Protein AF-A0A5C8T0F4-F1 (afdb_monomer_lite)

Structure (mmCIF, N/CA/C/O backbone):
data_AF-A0A5C8T0F4-F1
#
_entry.id   AF-A0A5C8T0F4-F1
#
loop_
_atom_site.group_PDB
_atom_site.id
_atom_site.type_symbol
_atom_site.label_atom_id
_atom_site.label_alt_id
_atom_site.label_comp_id
_atom_site.label_asym_id
_atom_site.label_entity_id
_atom_site.label_seq_id
_atom_site.pdbx_PDB_ins_code
_atom_site.Cartn_x
_atom_site.Cartn_y
_atom_site.Cartn_z
_atom_site.occupancy
_atom_site.B_iso_or_equiv
_atom_site.auth_seq_id
_atom_site.auth_comp_id
_atom_site.auth_asym_id
_atom_site.auth_atom_id
_atom_site.pdbx_PDB_model_num
ATOM 1 N N . ALA A 1 1 ? -9.938 -2.485 45.964 1.00 42.16 1 ALA A N 1
ATOM 2 C CA . ALA A 1 1 ? -9.226 -2.422 44.674 1.00 42.16 1 ALA A CA 1
ATOM 3 C C . ALA A 1 1 ? -10.190 -1.848 43.649 1.00 42.16 1 ALA A C 1
ATOM 5 O O . ALA A 1 1 ? -11.289 -2.376 43.530 1.00 42.16 1 ALA A O 1
ATOM 6 N N . VAL A 1 2 ? -9.852 -0.734 42.998 1.00 46.31 2 VAL A N 1
ATOM 7 C CA . VAL A 1 2 ? -10.684 -0.181 41.920 1.00 46.31 2 VAL A CA 1
ATOM 8 C C . VAL A 1 2 ? -10.527 -1.121 40.727 1.00 46.31 2 VAL A C 1
ATOM 10 O O . VAL A 1 2 ? -9.419 -1.276 40.220 1.00 46.31 2 VAL A O 1
ATOM 13 N N . SER A 1 3 ? -11.599 -1.815 40.347 1.00 54.94 3 SER A N 1
ATOM 14 C CA . SER A 1 3 ? -11.609 -2.660 39.153 1.00 54.94 3 SER A CA 1
ATOM 15 C C . SER A 1 3 ? -11.408 -1.759 37.941 1.00 54.94 3 SER A C 1
ATOM 17 O O . SER A 1 3 ? -12.296 -0.977 37.607 1.00 54.94 3 SER A O 1
ATOM 19 N N . LEU A 1 4 ? -10.237 -1.832 37.307 1.00 59.19 4 LEU A N 1
ATOM 20 C CA . LEU A 1 4 ? -10.037 -1.202 36.007 1.00 59.19 4 LEU A CA 1
ATOM 21 C C . LEU A 1 4 ? -11.053 -1.814 35.029 1.00 59.19 4 LEU A C 1
ATOM 23 O O . LEU A 1 4 ? -11.267 -3.031 35.072 1.00 59.19 4 LEU A O 1
ATOM 27 N N . PRO A 1 5 ? -11.718 -1.004 34.190 1.00 64.75 5 PRO A N 1
ATOM 28 C CA . PRO A 1 5 ? -12.588 -1.543 33.158 1.00 64.75 5 PRO A CA 1
ATOM 29 C C . PRO A 1 5 ? -11.777 -2.480 32.245 1.00 64.75 5 PRO A C 1
ATOM 31 O O . PRO A 1 5 ? -10.586 -2.238 32.028 1.00 64.75 5 PRO A O 1
ATOM 34 N N . PRO A 1 6 ? -12.383 -3.567 31.737 1.00 70.38 6 PRO A N 1
ATOM 35 C CA . PRO A 1 6 ? -11.690 -4.497 30.856 1.00 70.38 6 PRO A CA 1
ATOM 36 C C . PRO A 1 6 ? -11.186 -3.756 29.615 1.00 70.38 6 PRO A C 1
ATOM 38 O O . PRO A 1 6 ? -11.957 -3.061 28.952 1.00 70.38 6 PRO A O 1
ATOM 41 N N . ALA A 1 7 ? -9.891 -3.902 29.330 1.00 81.06 7 ALA A N 1
ATOM 42 C CA . ALA A 1 7 ? -9.239 -3.223 28.219 1.00 81.06 7 ALA A CA 1
ATOM 43 C C . ALA A 1 7 ? -9.879 -3.621 26.883 1.00 81.06 7 ALA A C 1
ATOM 45 O O . ALA A 1 7 ? -10.178 -4.797 26.644 1.00 81.06 7 ALA A O 1
ATOM 46 N N . LEU A 1 8 ? -10.059 -2.630 26.014 1.00 90.31 8 LEU A N 1
ATOM 47 C CA . LEU A 1 8 ? -10.475 -2.853 24.636 1.00 90.31 8 LEU A CA 1
ATOM 48 C C . LEU A 1 8 ? -9.251 -3.060 23.744 1.00 90.31 8 LEU A C 1
ATOM 50 O O . LEU A 1 8 ? -8.179 -2.497 23.984 1.00 90.31 8 LEU A O 1
ATOM 54 N N . ALA A 1 9 ? -9.433 -3.857 22.698 1.00 92.69 9 ALA A N 1
ATOM 55 C CA . ALA A 1 9 ? -8.470 -3.990 21.619 1.00 92.69 9 ALA A CA 1
ATOM 56 C C . ALA A 1 9 ? -9.071 -3.503 20.299 1.00 92.69 9 ALA A C 1
ATOM 58 O O . ALA A 1 9 ? -10.287 -3.469 20.123 1.00 92.69 9 ALA A O 1
ATOM 59 N N . LEU A 1 10 ? -8.205 -3.110 19.378 1.00 93.94 10 LEU A N 1
ATOM 60 C CA . LEU A 1 10 ? -8.546 -2.582 18.074 1.00 93.94 10 LEU A CA 1
ATOM 61 C C . LEU A 1 10 ? -7.731 -3.329 17.024 1.00 93.94 10 LEU A C 1
ATOM 63 O O . LEU A 1 10 ? -6.528 -3.533 17.181 1.00 93.94 10 LEU A O 1
ATOM 67 N N . THR A 1 11 ? -8.395 -3.712 15.945 1.00 93.44 11 THR A N 1
ATOM 68 C CA . THR A 1 11 ? -7.743 -4.139 14.707 1.00 93.44 11 THR A CA 1
ATOM 69 C C . THR A 1 11 ? -8.303 -3.318 13.557 1.00 93.44 11 THR A C 1
ATOM 71 O O . THR A 1 11 ? -9.435 -2.841 13.629 1.00 93.44 11 THR A O 1
ATOM 74 N N . ALA A 1 12 ? -7.525 -3.135 12.496 1.00 91.38 12 ALA A N 1
ATOM 75 C CA . ALA A 1 12 ? -7.980 -2.457 11.295 1.00 91.38 12 ALA A CA 1
ATOM 76 C C . ALA A 1 12 ? -7.455 -3.158 10.046 1.00 91.38 12 ALA A C 1
ATOM 78 O O . ALA A 1 12 ? -6.368 -3.736 10.052 1.00 91.38 12 ALA A O 1
ATOM 79 N N . SER A 1 13 ? -8.234 -3.090 8.976 1.00 87.19 13 SER A N 1
ATOM 80 C CA . SER A 1 13 ? -7.892 -3.641 7.671 1.00 87.19 13 SER A CA 1
ATOM 81 C C . SER A 1 13 ? -8.395 -2.731 6.562 1.00 87.19 13 SER A C 1
ATOM 83 O O . SER A 1 13 ? -9.441 -2.095 6.695 1.00 87.19 13 SER A O 1
ATOM 85 N N . GLU A 1 14 ? -7.678 -2.722 5.443 1.00 81.88 14 GLU A N 1
ATOM 86 C CA . GLU A 1 14 ? -8.125 -2.080 4.213 1.00 81.88 14 GLU A CA 1
ATOM 87 C C . GLU A 1 14 ? -8.306 -3.136 3.121 1.00 81.88 14 GLU A C 1
ATOM 89 O O . GLU A 1 14 ? -7.380 -3.881 2.799 1.00 81.88 14 GLU A O 1
ATOM 94 N N . ALA A 1 15 ? -9.506 -3.209 2.547 1.00 76.06 15 ALA A N 1
ATOM 95 C CA . ALA A 1 15 ? -9.810 -4.115 1.445 1.00 76.06 15 ALA A CA 1
ATOM 96 C C . ALA A 1 15 ? -10.792 -3.464 0.470 1.00 76.06 15 ALA A C 1
ATOM 98 O O . ALA A 1 15 ? -11.766 -2.837 0.881 1.00 76.06 15 ALA A O 1
ATOM 99 N N . GLY A 1 16 ? -10.541 -3.605 -0.837 1.00 69.94 16 GLY A N 1
ATOM 100 C CA . GLY A 1 16 ? -11.452 -3.114 -1.880 1.00 69.94 16 GLY A CA 1
ATOM 101 C C . GLY A 1 16 ? -11.750 -1.613 -1.796 1.00 69.94 16 GLY A C 1
ATOM 102 O O . GLY A 1 16 ? -12.852 -1.191 -2.135 1.00 69.94 16 GLY A O 1
ATOM 103 N N . GLY A 1 17 ? -10.802 -0.815 -1.292 1.00 73.12 17 GLY A N 1
ATOM 104 C CA . GLY A 1 17 ? -11.018 0.609 -1.061 1.00 73.12 17 GLY A CA 1
ATOM 105 C C . GLY A 1 17 ? -12.031 0.895 0.052 1.00 73.12 17 GLY A C 1
ATOM 106 O O . GLY A 1 17 ? -12.764 1.878 -0.035 1.00 73.12 17 GLY A O 1
ATOM 107 N N . LYS A 1 18 ? -12.092 0.057 1.085 1.00 82.75 18 LYS A N 1
ATOM 108 C CA . LYS A 1 18 ? -12.817 0.334 2.326 1.00 82.75 18 LYS A CA 1
ATOM 109 C C . LYS A 1 18 ? -11.888 0.112 3.505 1.00 82.75 18 LYS A C 1
ATOM 111 O O . LYS A 1 18 ? -11.231 -0.924 3.586 1.00 82.75 18 LYS A O 1
ATOM 116 N N . LEU A 1 19 ? -11.850 1.094 4.397 1.00 89.50 19 LEU A N 1
ATOM 117 C CA . LEU A 1 19 ? -11.132 1.017 5.659 1.00 89.50 19 LEU A CA 1
ATOM 118 C C . LEU A 1 19 ? -12.119 0.569 6.739 1.00 89.50 19 LEU A C 1
ATOM 120 O O . LEU A 1 19 ? -13.146 1.214 6.950 1.00 89.50 19 LEU A O 1
ATOM 124 N N . THR A 1 20 ? -11.823 -0.545 7.397 1.00 93.94 20 THR A N 1
ATOM 125 C CA . THR A 1 20 ? -12.670 -1.126 8.444 1.00 93.94 20 THR A CA 1
ATOM 126 C C . THR A 1 20 ? -11.862 -1.313 9.716 1.00 93.94 20 THR A C 1
ATOM 128 O O . THR A 1 20 ? -10.755 -1.850 9.668 1.00 93.94 20 THR A O 1
ATOM 131 N N . ALA A 1 21 ? -12.423 -0.919 10.853 1.00 95.12 21 ALA A N 1
ATOM 132 C CA . ALA A 1 21 ? -11.888 -1.223 12.170 1.00 95.12 21 ALA A CA 1
ATOM 133 C C . ALA A 1 21 ? -12.799 -2.202 12.909 1.00 95.12 21 ALA A C 1
ATOM 135 O O . ALA A 1 21 ? -14.017 -2.175 12.751 1.00 95.12 21 ALA A O 1
ATOM 136 N N . ARG A 1 22 ? -12.208 -3.050 13.748 1.00 96.06 22 ARG A N 1
ATOM 137 C CA . ARG A 1 22 ? -12.925 -3.920 14.678 1.00 96.06 22 ARG A CA 1
ATOM 138 C C . ARG A 1 22 ? -12.456 -3.646 16.089 1.00 96.06 22 ARG A C 1
ATOM 140 O O . ARG A 1 22 ? -11.270 -3.794 16.389 1.00 96.06 22 ARG A O 1
ATOM 147 N N . VAL A 1 23 ? -13.398 -3.266 16.940 1.00 95.19 23 VAL A N 1
ATOM 148 C CA . VAL A 1 23 ? -13.191 -3.144 18.381 1.00 95.19 23 VAL A CA 1
ATOM 149 C C . VAL A 1 23 ? -13.506 -4.483 19.025 1.00 95.19 23 VAL A C 1
ATOM 151 O O 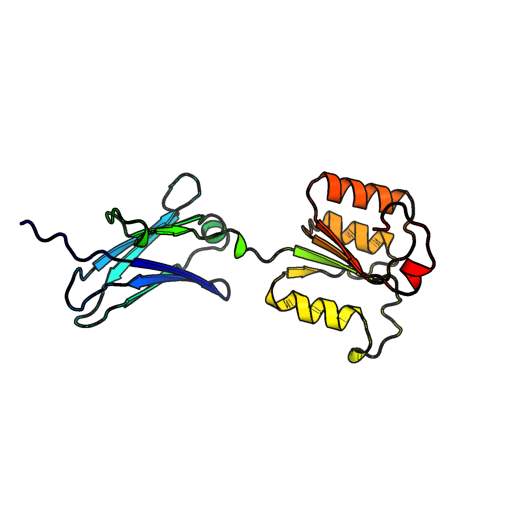. VAL A 1 23 ? -14.524 -5.091 18.711 1.00 95.19 23 VAL A O 1
ATOM 154 N N . LEU A 1 24 ? -12.644 -4.927 19.931 1.00 93.56 24 LEU A N 1
ATOM 155 C CA . LEU A 1 24 ? -12.718 -6.208 20.619 1.00 93.56 24 LEU A CA 1
ATOM 156 C C . LEU A 1 24 ? -12.748 -5.987 22.133 1.00 93.56 24 LEU A C 1
ATOM 158 O O . LEU A 1 24 ? -12.034 -5.128 22.656 1.00 93.56 24 LEU A O 1
ATOM 162 N N . ARG A 1 25 ? -13.516 -6.810 22.851 1.00 90.25 25 ARG A N 1
ATOM 163 C CA . ARG A 1 25 ? -13.482 -6.903 24.319 1.00 90.25 25 ARG A CA 1
ATOM 164 C C . ARG A 1 25 ? -13.212 -8.333 24.778 1.00 90.25 25 ARG A C 1
ATOM 166 O O . ARG A 1 25 ? -13.718 -9.285 24.193 1.00 90.25 25 ARG A O 1
ATOM 173 N N . ALA A 1 26 ? -12.439 -8.477 25.855 1.00 85.88 26 ALA A N 1
ATOM 174 C CA . ALA A 1 26 ? -11.996 -9.780 26.361 1.00 85.88 26 ALA A CA 1
ATOM 175 C C . ALA A 1 26 ? -13.115 -10.625 27.002 1.00 85.88 26 ALA A C 1
ATOM 177 O O . ALA A 1 26 ? -13.049 -11.851 26.988 1.00 85.88 26 ALA A O 1
ATOM 178 N N . ALA A 1 27 ? -14.134 -9.980 27.573 1.00 83.12 27 ALA A N 1
ATOM 179 C CA . ALA A 1 27 ? -15.266 -10.642 28.209 1.00 83.12 27 ALA A CA 1
ATOM 180 C C . ALA A 1 27 ? -16.577 -9.963 27.809 1.00 83.12 27 ALA A C 1
ATOM 182 O O . ALA A 1 27 ? -16.603 -8.774 27.482 1.00 83.12 27 ALA A O 1
ATOM 183 N N . ARG A 1 28 ? -17.668 -10.731 27.851 1.00 80.31 28 ARG A N 1
ATOM 184 C CA . ARG A 1 28 ? -19.026 -10.219 27.641 1.00 80.31 28 ARG A CA 1
ATOM 185 C C . ARG A 1 28 ? -19.383 -9.201 28.724 1.00 80.31 28 ARG A C 1
ATOM 187 O O . ARG A 1 28 ? -18.938 -9.338 29.860 1.00 80.31 28 ARG A O 1
ATOM 194 N N . ASN A 1 29 ? -20.217 -8.227 28.363 1.00 71.75 29 ASN A N 1
ATOM 195 C CA . ASN A 1 29 ? -20.817 -7.260 29.292 1.00 71.75 29 ASN A CA 1
ATOM 196 C C . ASN A 1 29 ? -19.770 -6.408 30.048 1.00 71.75 29 ASN A C 1
ATOM 198 O O . ASN A 1 29 ? -19.863 -6.187 31.253 1.00 71.75 29 ASN A O 1
ATOM 202 N N . GLY A 1 30 ? -18.740 -5.975 29.307 1.00 78.12 30 GLY A N 1
ATOM 203 C CA . GLY A 1 30 ? -17.746 -4.982 29.728 1.00 78.12 30 GLY A CA 1
ATOM 204 C C . GLY A 1 30 ? -18.152 -3.562 29.320 1.00 78.12 30 GLY A C 1
ATOM 205 O O . GLY A 1 30 ? -19.301 -3.170 29.459 1.00 78.12 30 GLY A O 1
ATOM 206 N N . ARG A 1 31 ? -17.216 -2.771 28.781 1.00 81.69 31 ARG A N 1
ATOM 207 C CA . ARG A 1 31 ? -17.562 -1.492 28.143 1.00 81.69 31 ARG A CA 1
ATOM 208 C C . ARG A 1 31 ? -18.403 -1.761 26.886 1.00 81.69 31 ARG A C 1
ATOM 210 O O . ARG A 1 31 ? -18.003 -2.576 26.053 1.00 81.69 31 ARG A O 1
ATOM 217 N N . ASP A 1 32 ? -19.542 -1.082 26.767 1.00 85.56 32 ASP A N 1
ATOM 218 C CA . ASP A 1 32 ? -20.520 -1.313 25.689 1.00 85.56 32 ASP A CA 1
ATOM 219 C C . ASP A 1 32 ? -20.409 -0.315 24.533 1.00 85.56 32 ASP A C 1
ATOM 221 O O . ASP A 1 32 ? -21.066 -0.480 23.512 1.00 85.56 32 ASP A O 1
ATOM 225 N N . GLY A 1 33 ? -19.559 0.704 24.651 1.00 89.69 33 GLY A N 1
ATOM 226 C CA . GLY A 1 33 ? -19.357 1.652 23.567 1.00 89.69 33 GLY A CA 1
ATOM 227 C C . GLY A 1 33 ? -18.275 2.690 23.821 1.00 89.69 33 GLY A C 1
ATOM 228 O O . GLY A 1 33 ? -17.661 2.774 24.895 1.00 89.69 33 GLY A O 1
ATOM 229 N N . GLY A 1 34 ? -18.039 3.487 22.792 1.00 93.25 34 GLY A N 1
ATOM 230 C CA . GLY A 1 34 ? -17.053 4.553 22.778 1.00 93.25 34 GLY A CA 1
ATOM 231 C C . GLY A 1 34 ? -16.865 5.099 21.372 1.00 93.25 34 GLY A C 1
ATOM 232 O O . GLY A 1 34 ? -17.671 4.838 20.485 1.00 93.25 34 GLY A O 1
ATOM 233 N N . LEU A 1 35 ? -15.767 5.821 21.177 1.00 95.81 35 LEU A N 1
ATOM 234 C CA . LEU A 1 35 ? -15.437 6.467 19.914 1.00 95.81 35 LEU A CA 1
ATOM 235 C C . LEU A 1 35 ? -14.180 5.831 19.317 1.00 95.81 35 LEU A C 1
ATOM 237 O O . LEU A 1 35 ? -13.190 5.644 20.028 1.00 95.81 35 LEU A O 1
ATOM 241 N N . VAL A 1 36 ? -14.199 5.537 18.022 1.00 96.75 36 VAL A N 1
ATOM 242 C CA . VAL A 1 36 ? -13.011 5.205 17.229 1.00 96.75 36 VAL A CA 1
ATOM 243 C C . VAL A 1 36 ? -12.639 6.415 16.376 1.00 96.75 36 VAL A C 1
ATOM 245 O O . VAL A 1 36 ? -13.506 7.027 15.755 1.00 96.75 36 VAL A O 1
ATOM 248 N N . ARG A 1 37 ? -11.350 6.757 16.325 1.00 97.19 37 ARG A N 1
ATOM 249 C CA . ARG A 1 37 ? -10.819 7.886 15.548 1.00 97.19 37 ARG A CA 1
ATOM 250 C C . ARG A 1 37 ? -9.811 7.386 14.526 1.00 97.19 37 ARG A C 1
ATOM 252 O O . ARG A 1 37 ? -8.928 6.609 14.878 1.00 97.19 37 ARG A O 1
ATOM 259 N N . ALA A 1 38 ? -9.911 7.869 13.294 1.00 95.69 38 ALA A N 1
ATOM 260 C CA . ALA A 1 38 ? -8.877 7.742 12.273 1.00 95.69 38 ALA A CA 1
ATOM 261 C C . ALA A 1 38 ? -8.071 9.045 12.222 1.00 95.69 38 ALA A C 1
ATOM 263 O O . ALA A 1 38 ? -8.647 10.125 12.104 1.00 95.69 38 ALA A O 1
ATOM 264 N N . LEU A 1 39 ? -6.749 8.950 12.334 1.00 95.56 39 LEU A N 1
ATOM 265 C CA . LEU A 1 39 ? -5.841 10.075 12.537 1.00 95.56 39 LEU A CA 1
ATOM 266 C C . LEU A 1 39 ? -4.770 10.141 11.448 1.00 95.56 39 LEU A C 1
ATOM 268 O O . LEU A 1 39 ? -4.262 9.108 10.999 1.00 95.56 39 LEU A O 1
ATOM 272 N N . ASP A 1 40 ? -4.364 11.355 11.090 1.00 93.12 40 ASP A N 1
ATOM 273 C CA . ASP A 1 40 ? -3.195 11.589 10.242 1.00 93.12 40 ASP A CA 1
ATOM 274 C C . ASP A 1 40 ? -1.866 11.419 11.007 1.00 93.12 40 ASP A C 1
ATOM 276 O O . ASP A 1 40 ? -1.844 11.141 12.210 1.00 93.12 40 ASP A O 1
ATOM 280 N N . GLN A 1 41 ? -0.734 11.588 10.313 1.00 88.81 41 GLN A N 1
ATOM 281 C CA . GLN A 1 41 ? 0.604 11.481 10.921 1.00 88.81 41 GLN A CA 1
ATOM 282 C C . GLN A 1 41 ? 0.877 12.540 12.004 1.00 88.81 41 GLN A C 1
ATOM 284 O O . GLN A 1 41 ? 1.762 12.354 12.837 1.00 88.81 41 GLN A O 1
ATOM 289 N N . LYS A 1 42 ? 0.141 13.657 11.994 1.00 91.81 42 LYS A N 1
ATOM 290 C CA . LYS A 1 42 ? 0.245 14.747 12.974 1.00 91.81 42 LYS A CA 1
ATOM 291 C C . LYS A 1 42 ? -0.715 14.554 14.153 1.00 91.81 42 LYS A C 1
ATOM 293 O O . LYS A 1 42 ? -0.704 15.369 15.074 1.00 91.81 42 LYS A O 1
ATOM 298 N N . GLY A 1 43 ? -1.521 13.490 14.148 1.00 91.81 43 GLY A N 1
ATOM 299 C CA . GLY A 1 43 ? -2.526 13.213 15.168 1.00 91.81 43 GLY A CA 1
ATOM 300 C C . GLY A 1 43 ? -3.825 14.006 14.999 1.00 91.81 43 GLY A C 1
ATOM 301 O O . GLY A 1 43 ? -4.595 14.100 15.954 1.00 91.81 43 GLY A O 1
ATOM 302 N N . LEU A 1 44 ? -4.086 14.581 13.822 1.00 94.69 44 LEU A N 1
ATOM 303 C CA . LEU A 1 44 ? -5.350 15.244 13.516 1.00 94.69 44 LEU A CA 1
ATOM 304 C C . LEU A 1 44 ? -6.424 14.197 13.164 1.00 94.69 44 LEU A C 1
ATOM 306 O O . LEU A 1 44 ? -6.163 13.341 12.314 1.00 94.69 44 LEU A O 1
ATOM 310 N N . PRO A 1 45 ? -7.627 14.246 13.768 1.00 95.75 45 PRO A N 1
ATOM 311 C CA . PRO A 1 45 ? -8.733 13.364 13.400 1.00 95.75 45 PRO A CA 1
ATOM 312 C C . PRO A 1 45 ? -9.238 13.687 11.995 1.00 95.75 45 PRO A C 1
ATOM 314 O O . PRO A 1 45 ? -9.686 14.797 11.719 1.00 95.75 45 PRO A O 1
ATOM 317 N N . LEU A 1 46 ? -9.167 12.689 11.117 1.00 95.25 46 LEU A N 1
ATOM 318 C CA . LEU A 1 46 ? -9.725 12.716 9.765 1.00 95.25 46 LEU A CA 1
ATOM 319 C C . LEU A 1 46 ? -11.155 12.161 9.735 1.00 95.25 46 LEU A C 1
ATOM 321 O O . LEU A 1 46 ? -11.955 12.583 8.906 1.00 95.25 46 LEU A O 1
ATOM 325 N N . ALA A 1 47 ? -11.475 11.228 10.636 1.00 95.56 47 ALA A N 1
ATOM 326 C CA . ALA A 1 47 ? -12.828 10.726 10.856 1.00 95.56 47 ALA A CA 1
ATOM 327 C C . ALA A 1 47 ? -13.001 10.193 12.280 1.00 95.56 47 ALA A C 1
ATOM 329 O O . ALA A 1 47 ? -12.046 9.728 12.907 1.00 95.56 47 ALA A O 1
ATOM 330 N N . GLU A 1 48 ? -14.242 10.217 12.757 1.00 96.44 48 GLU A N 1
ATOM 331 C CA . GLU A 1 48 ? -14.642 9.702 14.062 1.00 96.44 48 GLU A CA 1
ATOM 332 C C . GLU A 1 48 ? -15.968 8.955 13.927 1.00 96.44 48 GLU A C 1
ATOM 334 O O . GLU A 1 48 ? -16.877 9.418 13.238 1.00 96.44 48 GLU A O 1
ATOM 339 N N . HIS A 1 49 ? -16.075 7.801 14.579 1.00 96.75 49 HIS A N 1
ATOM 340 C CA . HIS A 1 49 ? -17.294 7.003 14.599 1.00 96.75 49 HIS A CA 1
ATOM 341 C C . HIS A 1 49 ? -17.525 6.416 15.982 1.00 96.75 49 HIS A C 1
ATOM 343 O O . HIS A 1 49 ? -16.603 5.890 16.611 1.00 96.75 49 HIS A O 1
ATOM 349 N N . ASP A 1 50 ? -18.774 6.462 16.427 1.00 96.12 50 ASP A N 1
ATOM 350 C CA . ASP A 1 50 ? -19.196 5.720 17.602 1.00 96.12 50 ASP A CA 1
ATOM 351 C C . ASP A 1 50 ? -19.224 4.221 17.292 1.00 96.12 50 ASP A C 1
ATOM 353 O O . ASP A 1 50 ? -19.601 3.793 16.199 1.00 96.12 50 ASP A O 1
ATOM 357 N N . PHE A 1 51 ? -18.851 3.410 18.277 1.00 94.50 51 PHE A N 1
ATOM 358 C CA . PHE A 1 51 ? -19.078 1.972 18.254 1.00 94.50 51 PHE A CA 1
ATOM 359 C C . PHE A 1 51 ? -19.942 1.565 19.440 1.00 94.50 51 PHE A C 1
ATOM 361 O O . PHE A 1 51 ? -19.837 2.128 20.534 1.00 94.50 51 PHE A O 1
ATOM 368 N N . ALA A 1 52 ? -20.755 0.536 19.224 1.00 93.56 52 ALA A N 1
ATOM 369 C CA . ALA A 1 52 ? -21.528 -0.118 20.262 1.00 93.56 52 ALA A CA 1
ATOM 370 C C . ALA A 1 52 ? -21.304 -1.631 20.188 1.00 93.56 52 ALA A C 1
ATOM 372 O O . ALA A 1 52 ? -21.381 -2.235 19.119 1.00 93.56 52 ALA A O 1
ATOM 373 N N . LEU A 1 53 ? -21.030 -2.239 21.335 1.00 91.75 53 LEU A N 1
ATOM 374 C CA . LEU A 1 53 ? -20.961 -3.680 21.521 1.00 91.75 53 LEU A CA 1
ATOM 375 C C . LEU A 1 53 ? -22.306 -4.129 22.085 1.00 91.75 53 LEU A C 1
ATOM 377 O O . LEU A 1 53 ? -22.667 -3.761 23.201 1.00 91.75 53 LEU A O 1
ATOM 381 N N . ALA A 1 54 ? -23.050 -4.922 21.316 1.00 89.62 54 ALA A N 1
ATOM 382 C CA . ALA A 1 54 ? -24.311 -5.487 21.782 1.00 89.62 54 ALA A CA 1
ATOM 383 C C . ALA A 1 54 ? -24.105 -6.346 23.052 1.00 89.62 54 ALA A C 1
ATOM 385 O O . ALA A 1 54 ? -22.990 -6.835 23.297 1.00 89.62 54 ALA A O 1
ATOM 386 N N . PRO A 1 55 ? -25.166 -6.582 23.850 1.00 85.75 55 PRO A N 1
ATOM 387 C CA . PRO A 1 55 ? -25.114 -7.546 24.944 1.00 85.75 55 PRO A CA 1
ATOM 388 C C . PRO A 1 55 ? -24.539 -8.875 24.450 1.00 85.75 55 PRO A C 1
ATOM 390 O O . PRO A 1 55 ? -24.868 -9.331 23.357 1.00 85.75 55 PRO A O 1
ATOM 393 N N . ASP A 1 56 ? -23.620 -9.454 25.220 1.00 86.06 56 ASP A N 1
ATOM 394 C CA . ASP A 1 56 ? -22.916 -10.702 24.895 1.00 86.06 56 ASP A CA 1
ATOM 395 C C . ASP A 1 56 ? -22.019 -10.725 23.636 1.00 86.06 56 ASP A C 1
ATOM 397 O O . ASP A 1 56 ? -21.258 -11.682 23.465 1.00 86.06 56 ASP A O 1
ATOM 401 N N . ALA A 1 57 ? -22.009 -9.681 22.799 1.00 89.31 57 ALA A N 1
ATOM 402 C CA . ALA A 1 57 ? -21.063 -9.561 21.686 1.00 89.31 57 ALA A CA 1
ATOM 403 C C . ALA A 1 57 ? -19.655 -9.260 22.209 1.00 89.31 57 ALA A C 1
ATOM 405 O O . ALA A 1 57 ? -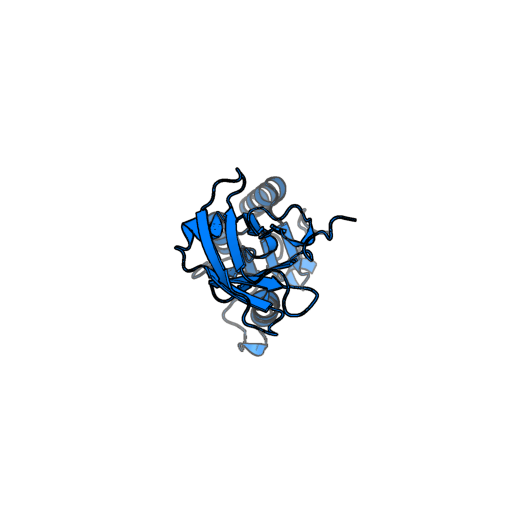19.505 -8.539 23.187 1.00 89.31 57 ALA A O 1
ATOM 406 N N . THR A 1 58 ? -18.602 -9.774 21.584 1.00 91.44 58 THR A N 1
ATOM 407 C CA . THR A 1 58 ? -17.209 -9.443 21.953 1.00 91.44 58 THR A CA 1
ATOM 408 C C . THR A 1 58 ? -16.517 -8.566 20.923 1.00 91.44 58 THR A C 1
ATOM 410 O O . THR A 1 58 ? -15.378 -8.165 21.142 1.00 91.44 58 THR A O 1
ATOM 413 N N . GLU A 1 59 ? -17.204 -8.251 19.827 1.00 93.25 59 GLU A N 1
ATOM 414 C CA . GLU A 1 59 ? -16.675 -7.466 18.723 1.00 93.25 59 GLU A CA 1
ATOM 415 C C . GLU A 1 59 ? -17.719 -6.508 18.141 1.00 93.25 59 GLU A C 1
ATOM 417 O O . GLU A 1 59 ? -18.919 -6.789 18.165 1.00 93.25 59 GLU A O 1
ATOM 422 N N . ALA A 1 60 ? -17.246 -5.371 17.635 1.00 94.94 60 ALA A N 1
ATOM 423 C CA . ALA A 1 60 ? -18.027 -4.401 16.880 1.00 94.94 60 ALA A CA 1
ATOM 424 C C . ALA A 1 60 ? -17.206 -3.945 15.671 1.00 94.94 60 ALA A C 1
ATOM 426 O O . ALA A 1 60 ? -16.029 -3.610 15.816 1.00 94.94 60 ALA A O 1
ATOM 427 N N . GLU A 1 61 ? -17.818 -3.944 14.489 1.00 95.00 61 GLU A N 1
ATOM 428 C CA . GLU A 1 61 ? -17.184 -3.506 13.244 1.00 95.00 61 GLU A CA 1
ATOM 429 C C . GLU A 1 61 ? -17.609 -2.075 12.895 1.00 95.00 61 GLU A C 1
ATOM 431 O O . GLU A 1 61 ? -18.773 -1.703 13.038 1.00 95.00 61 GLU A O 1
ATOM 436 N N . ILE A 1 62 ? -16.647 -1.278 12.438 1.00 95.62 62 ILE A N 1
ATOM 437 C CA . ILE A 1 62 ? -16.804 0.122 12.066 1.00 95.62 62 ILE A CA 1
ATOM 438 C C . ILE A 1 62 ? -16.229 0.292 10.665 1.00 95.62 62 ILE A C 1
ATOM 440 O O . ILE A 1 62 ? -15.041 0.054 10.441 1.00 95.62 62 ILE A O 1
ATOM 444 N N . ALA A 1 63 ? -17.061 0.723 9.722 1.00 93.81 63 ALA A N 1
ATOM 445 C CA . ALA A 1 63 ? -16.628 1.071 8.377 1.00 93.81 63 ALA A CA 1
ATOM 446 C C . ALA A 1 63 ? -16.429 2.586 8.267 1.00 93.81 63 ALA A C 1
ATOM 448 O O . ALA A 1 63 ? -17.317 3.357 8.621 1.00 93.81 63 ALA A O 1
ATOM 449 N N . PHE A 1 64 ? -15.279 2.998 7.742 1.00 92.12 64 PHE A N 1
ATOM 450 C CA . PHE A 1 64 ? -14.977 4.394 7.454 1.00 92.12 64 PHE A CA 1
ATOM 451 C C . PHE A 1 64 ? -15.327 4.699 5.999 1.00 92.12 64 PHE A C 1
ATOM 453 O O . PHE A 1 64 ? -14.571 4.356 5.083 1.00 92.12 64 PHE A O 1
ATOM 460 N N . ASP A 1 65 ? -16.471 5.344 5.785 1.00 90.25 65 ASP A N 1
ATOM 461 C CA . ASP A 1 65 ? -16.842 5.862 4.469 1.00 90.25 65 ASP A CA 1
ATOM 462 C C . ASP A 1 65 ? -16.263 7.269 4.291 1.00 90.25 65 ASP A C 1
ATOM 464 O O . ASP A 1 65 ? -16.773 8.254 4.822 1.00 90.25 65 ASP A O 1
ATOM 468 N N . MET A 1 66 ? -15.124 7.345 3.606 1.00 88.75 66 MET A N 1
ATOM 469 C CA . MET A 1 66 ? -14.397 8.591 3.377 1.00 88.75 66 MET A CA 1
ATOM 470 C C . MET A 1 66 ? -13.793 8.633 1.966 1.00 88.75 66 MET A C 1
ATOM 472 O O . MET A 1 66 ? -13.414 7.575 1.433 1.00 88.75 66 MET A O 1
ATOM 476 N N . PRO A 1 67 ? -13.648 9.840 1.377 1.00 87.50 67 PRO A N 1
ATOM 477 C CA . PRO A 1 67 ? -12.917 10.049 0.131 1.00 87.50 67 PRO A CA 1
ATOM 478 C C . PRO A 1 67 ? -11.514 9.435 0.164 1.00 87.50 67 PRO A C 1
ATOM 480 O O . PRO A 1 67 ? -10.886 9.328 1.223 1.00 87.50 67 PRO A O 1
ATOM 483 N N . ILE A 1 68 ? -11.013 9.041 -1.009 1.00 79.94 68 ILE A N 1
ATOM 484 C CA . ILE A 1 68 ? -9.719 8.359 -1.139 1.00 79.94 68 ILE A CA 1
ATOM 485 C C . ILE A 1 68 ? -8.559 9.226 -0.629 1.00 79.94 68 ILE A C 1
ATOM 487 O O . ILE A 1 68 ? -7.612 8.701 -0.049 1.00 79.94 68 ILE A O 1
ATOM 491 N N . GLU A 1 69 ? -8.656 10.548 -0.768 1.00 81.25 69 GLU A N 1
ATOM 492 C CA . GLU A 1 69 ? -7.650 11.501 -0.301 1.00 81.25 69 GLU A CA 1
ATOM 493 C C . GLU A 1 69 ? -7.526 11.483 1.228 1.00 81.25 69 GLU A C 1
ATOM 495 O O . GLU A 1 69 ? -6.415 11.393 1.748 1.00 81.25 69 GLU A O 1
ATOM 500 N N . LEU A 1 70 ? -8.655 11.507 1.950 1.00 88.81 70 LEU A N 1
ATOM 501 C CA . LEU A 1 70 ? -8.663 11.444 3.417 1.00 88.81 70 LEU A CA 1
ATOM 502 C C . LEU A 1 70 ? -8.200 10.078 3.912 1.00 88.81 70 LEU A C 1
ATOM 504 O O . LEU A 1 70 ? -7.410 9.995 4.848 1.00 88.81 70 LEU A O 1
ATOM 508 N N . ARG A 1 71 ? -8.623 9.008 3.238 1.00 87.69 71 ARG A N 1
ATOM 509 C CA . ARG A 1 71 ? -8.218 7.644 3.582 1.00 87.69 71 ARG A CA 1
ATOM 510 C C . ARG A 1 71 ? -6.720 7.434 3.468 1.00 87.69 71 ARG A C 1
ATOM 512 O O . ARG A 1 71 ? -6.109 6.907 4.389 1.00 87.69 71 ARG A O 1
ATOM 519 N N . ASN A 1 72 ? -6.129 7.905 2.373 1.00 82.31 72 ASN A N 1
ATOM 520 C CA . ASN A 1 72 ? -4.687 7.841 2.153 1.00 82.31 72 ASN A CA 1
ATOM 521 C C . ASN A 1 72 ? -3.891 8.671 3.172 1.00 82.31 72 ASN A C 1
ATOM 523 O O . ASN A 1 72 ? -2.685 8.461 3.310 1.00 82.31 72 ASN A O 1
ATOM 527 N N . GLY A 1 73 ? -4.545 9.620 3.849 1.00 87.12 73 GLY A N 1
ATOM 528 C CA . GLY A 1 73 ? -3.977 10.400 4.942 1.00 87.12 73 GLY A CA 1
ATOM 529 C C . GLY A 1 73 ? -4.034 9.706 6.305 1.00 87.12 73 GLY A C 1
ATOM 530 O O . GLY A 1 73 ? -3.329 10.140 7.216 1.00 87.12 73 GLY A O 1
ATOM 531 N N . VAL A 1 74 ? -4.832 8.643 6.469 1.00 91.62 74 VAL A N 1
ATOM 532 C CA . VAL A 1 74 ? -4.937 7.912 7.738 1.00 91.62 74 VAL A CA 1
ATOM 533 C C . VAL A 1 74 ? -3.641 7.148 7.993 1.00 91.62 74 VAL A C 1
ATOM 535 O O . VAL A 1 74 ? -3.244 6.288 7.216 1.00 91.62 74 VAL A O 1
ATOM 538 N N . SER A 1 75 ? -3.000 7.439 9.120 1.00 91.38 75 SER A N 1
ATOM 539 C CA . SER A 1 75 ? -1.795 6.743 9.592 1.00 91.38 75 SER A CA 1
ATOM 540 C C . SER A 1 75 ? -2.073 5.821 10.779 1.00 91.38 75 SER A C 1
ATOM 542 O O . SER A 1 75 ? -1.321 4.885 11.058 1.00 91.38 75 SER A O 1
ATOM 544 N N . ARG A 1 76 ? -3.155 6.088 11.514 1.00 92.38 76 ARG A N 1
ATOM 545 C CA . ARG A 1 76 ? -3.460 5.426 12.778 1.00 92.38 76 ARG A CA 1
ATOM 546 C C . ARG A 1 76 ? -4.952 5.446 13.046 1.00 92.38 76 ARG A C 1
ATOM 548 O O . ARG A 1 76 ? -5.598 6.468 12.840 1.00 92.38 76 ARG A O 1
ATOM 555 N N . ILE A 1 77 ? -5.475 4.345 13.563 1.00 95.25 77 ILE A N 1
ATOM 556 C CA . ILE A 1 77 ? -6.817 4.274 14.135 1.00 95.25 77 ILE A CA 1
ATOM 557 C C . ILE A 1 77 ? -6.671 3.985 15.629 1.00 95.25 77 ILE A C 1
ATOM 559 O O . ILE A 1 77 ? -5.832 3.175 16.025 1.00 95.25 77 ILE A O 1
ATOM 563 N N . GLU A 1 78 ? -7.454 4.661 16.464 1.00 95.75 78 GLU A N 1
ATOM 564 C CA . GLU A 1 78 ? -7.437 4.476 17.916 1.00 95.75 78 GLU A CA 1
ATOM 565 C C . GLU A 1 78 ? -8.839 4.485 18.528 1.00 95.75 78 GLU A C 1
ATOM 567 O O . GLU A 1 78 ? -9.761 5.101 17.993 1.00 95.75 78 GLU A O 1
ATOM 572 N N . ILE A 1 79 ? -8.986 3.839 19.684 1.00 95.50 79 ILE A N 1
ATOM 573 C CA . ILE A 1 79 ? -10.158 3.988 20.551 1.00 95.50 79 ILE A CA 1
ATOM 574 C C . ILE A 1 79 ? -9.930 5.195 21.468 1.00 95.50 79 ILE A C 1
ATOM 576 O O . ILE A 1 79 ? -8.992 5.224 22.268 1.00 95.50 79 ILE A O 1
ATOM 580 N N . ALA A 1 80 ? -10.801 6.198 21.385 1.00 93.31 80 ALA A N 1
ATOM 581 C CA . ALA A 1 80 ? -10.661 7.425 22.155 1.00 93.31 80 ALA A CA 1
ATOM 582 C C . ALA A 1 80 ? -10.773 7.166 23.667 1.00 93.31 80 ALA A C 1
ATOM 584 O O . ALA A 1 80 ? -11.691 6.499 24.157 1.00 93.31 80 ALA A O 1
ATOM 585 N N . GLY A 1 81 ? -9.840 7.747 24.423 1.00 87.06 81 GLY A N 1
ATOM 586 C CA . GLY A 1 81 ? -9.793 7.627 25.881 1.00 87.06 81 GLY A CA 1
ATOM 587 C C . GLY A 1 81 ? -9.278 6.277 26.395 1.00 87.06 81 GLY A C 1
ATOM 588 O O . GLY A 1 81 ? -9.209 6.099 27.610 1.00 87.06 81 GLY A O 1
ATOM 589 N N . GLU A 1 82 ? -8.882 5.355 25.513 1.00 87.25 82 GLU A N 1
ATOM 590 C CA . GLU A 1 82 ? -8.323 4.054 25.884 1.00 87.25 82 GLU A CA 1
ATOM 591 C C . GLU A 1 82 ? -6.787 4.110 25.874 1.00 87.25 82 GLU A C 1
ATOM 593 O O . GLU A 1 82 ? -6.146 4.215 24.830 1.00 87.25 82 GLU A O 1
ATOM 598 N N . ARG A 1 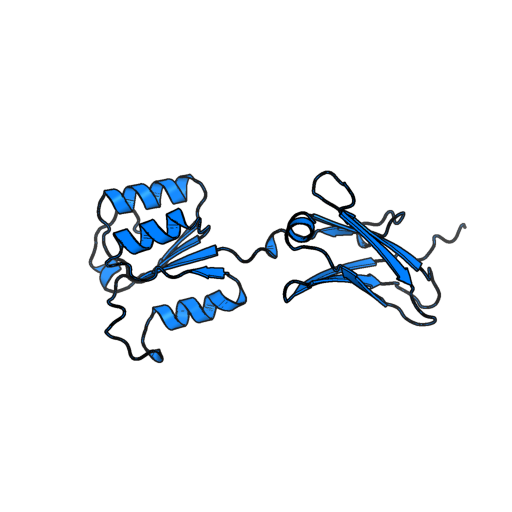83 ? -6.163 4.058 27.057 1.00 83.62 83 ARG A N 1
ATOM 599 C CA . ARG A 1 83 ? -4.697 4.152 27.204 1.00 83.62 83 ARG A CA 1
ATOM 600 C C . ARG A 1 83 ? -4.049 2.770 27.152 1.00 83.62 83 ARG A C 1
ATOM 602 O O . ARG A 1 83 ? -3.434 2.331 28.120 1.00 83.62 83 ARG A O 1
ATOM 609 N N . SER A 1 84 ? -4.211 2.080 26.029 1.00 85.12 84 SER A N 1
ATOM 610 C CA . SER A 1 84 ? -3.682 0.732 25.815 1.00 85.12 84 SER A CA 1
ATOM 611 C C . SER A 1 84 ? -3.016 0.623 24.449 1.00 85.12 84 SER A C 1
ATOM 613 O O . SER A 1 84 ? -3.557 1.101 23.455 1.00 85.12 84 SER A O 1
ATOM 615 N N . ALA A 1 85 ? -1.874 -0.067 24.378 1.00 83.19 85 ALA A N 1
ATOM 616 C CA . ALA A 1 85 ? -1.246 -0.405 23.098 1.00 83.19 85 ALA A CA 1
ATOM 617 C C . ALA A 1 85 ? -2.164 -1.278 22.225 1.00 83.19 85 ALA A C 1
ATOM 619 O O . ALA A 1 85 ? -2.104 -1.198 21.005 1.00 83.19 85 ALA A O 1
ATOM 620 N N . GLY A 1 86 ? -3.049 -2.067 22.848 1.00 87.94 86 GLY A N 1
ATOM 621 C CA . GLY A 1 86 ? -4.049 -2.859 22.136 1.00 87.94 86 GLY A CA 1
ATOM 622 C C . GLY A 1 86 ? -5.163 -2.020 21.510 1.00 87.94 86 GLY A C 1
ATOM 623 O O . GLY A 1 86 ? -5.823 -2.499 20.601 1.00 87.94 86 GLY A O 1
ATOM 624 N N . ALA A 1 87 ? -5.367 -0.779 21.952 1.00 91.19 87 ALA A N 1
ATOM 625 C CA . ALA A 1 87 ? -6.450 0.090 21.491 1.00 91.19 87 ALA A CA 1
ATOM 626 C C . ALA A 1 87 ? -6.071 0.963 20.286 1.00 91.19 87 ALA A C 1
ATOM 628 O O . ALA A 1 87 ? -6.848 1.824 19.870 1.00 91.19 87 ALA A O 1
ATOM 629 N N . VAL A 1 88 ? -4.869 0.757 19.747 1.00 92.88 88 VAL A N 1
ATOM 630 C CA . VAL A 1 88 ? -4.296 1.520 18.646 1.00 92.88 88 VAL A CA 1
ATOM 631 C C . VAL A 1 88 ? -3.859 0.548 17.559 1.00 92.88 88 VAL A C 1
ATOM 633 O O . VAL A 1 88 ? -3.150 -0.419 17.820 1.00 92.88 88 VAL A O 1
ATOM 636 N N . THR A 1 89 ? -4.239 0.824 16.318 1.00 92.38 89 THR A N 1
ATOM 637 C CA . THR A 1 89 ? -3.726 0.126 15.138 1.00 92.38 89 THR A CA 1
ATOM 638 C C . THR A 1 89 ? -3.084 1.143 14.211 1.00 92.38 89 THR A C 1
ATOM 640 O O . THR A 1 89 ? -3.691 2.155 13.865 1.00 92.38 89 THR A O 1
ATOM 643 N N . LEU A 1 90 ? -1.846 0.882 13.798 1.00 89.19 90 LEU A N 1
ATOM 644 C CA . LEU A 1 90 ? -1.194 1.675 12.764 1.00 89.19 90 LEU A CA 1
ATOM 645 C C . LEU A 1 90 ? -1.709 1.219 11.400 1.00 89.19 90 LEU A C 1
ATOM 647 O O . LEU A 1 90 ? -1.639 0.034 11.069 1.00 89.19 90 LEU A O 1
ATOM 651 N N . VAL A 1 91 ? -2.225 2.168 10.626 1.00 82.81 91 VAL A N 1
ATOM 652 C CA . VAL A 1 91 ? -2.587 1.955 9.225 1.00 82.81 91 VAL A CA 1
ATOM 653 C C . VAL A 1 91 ? -1.293 2.129 8.445 1.00 82.81 91 VAL A C 1
ATOM 655 O O . VAL A 1 91 ? -0.912 3.220 8.036 1.00 82.81 91 VAL A O 1
ATOM 658 N N . ASP A 1 92 ? -0.527 1.046 8.405 1.00 67.00 92 ASP A N 1
ATOM 659 C CA . ASP A 1 92 ? 0.798 1.026 7.806 1.00 67.00 92 ASP A CA 1
ATOM 660 C C . ASP A 1 92 ? 0.704 1.225 6.282 1.00 67.00 92 ASP A C 1
ATOM 662 O O . ASP A 1 92 ? -0.131 0.616 5.607 1.00 67.00 92 ASP A O 1
ATOM 666 N N . GLU A 1 93 ? 1.619 2.014 5.709 1.00 56.19 93 GLU A N 1
ATOM 667 C CA . GLU A 1 93 ? 1.766 2.187 4.257 1.00 56.19 93 GLU A CA 1
ATOM 668 C C . GLU A 1 93 ? 2.083 0.875 3.520 1.00 56.19 93 GLU A C 1
ATOM 670 O O . GLU A 1 93 ? 2.061 0.839 2.290 1.00 56.19 93 GLU A O 1
ATOM 675 N N . ARG A 1 94 ? 2.318 -0.231 4.241 1.00 47.38 94 ARG A N 1
ATOM 676 C CA . ARG A 1 94 ? 2.338 -1.595 3.685 1.00 47.38 94 ARG A CA 1
ATOM 677 C C . ARG A 1 94 ? 1.075 -1.945 2.876 1.00 47.38 94 ARG A C 1
ATOM 679 O O . ARG A 1 94 ? 1.152 -2.840 2.040 1.00 47.38 94 ARG A O 1
ATOM 686 N N . GLY A 1 95 ? -0.044 -1.239 3.082 1.00 46.78 95 GLY A N 1
ATOM 687 C CA . GLY A 1 95 ? -1.271 -1.355 2.280 1.00 46.78 95 GLY A CA 1
ATOM 688 C C . GLY A 1 95 ? -1.269 -0.606 0.935 1.00 46.78 95 GLY A C 1
ATOM 689 O O . GLY A 1 95 ? -2.051 -0.953 0.047 1.00 46.78 95 GLY A O 1
ATOM 690 N N . LYS A 1 96 ? -0.372 0.371 0.713 1.00 56.38 96 LYS A N 1
ATOM 691 C CA . LYS A 1 96 ? -0.211 0.998 -0.610 1.00 56.38 96 LYS A CA 1
ATOM 692 C C . LYS A 1 96 ? 0.513 0.010 -1.518 1.00 56.38 96 LYS A C 1
ATOM 694 O O . LYS A 1 96 ? 1.735 -0.137 -1.449 1.00 56.38 96 LYS A O 1
ATOM 699 N N . ARG A 1 97 ? -0.247 -0.682 -2.372 1.00 64.31 97 ARG A N 1
ATOM 700 C CA . ARG A 1 97 ? 0.294 -1.572 -3.410 1.00 64.31 97 ARG A CA 1
ATOM 701 C C . ARG A 1 97 ? 1.449 -0.868 -4.122 1.00 64.31 97 ARG A C 1
ATOM 703 O O . ARG A 1 97 ? 1.277 0.227 -4.658 1.00 64.31 97 ARG A O 1
ATOM 710 N N . ARG A 1 98 ? 2.639 -1.472 -4.093 1.00 81.25 98 ARG A N 1
ATOM 711 C CA . ARG A 1 98 ? 3.814 -0.901 -4.763 1.00 81.25 98 ARG A CA 1
ATOM 712 C C . ARG A 1 98 ? 3.518 -0.805 -6.255 1.00 81.25 98 ARG A C 1
ATOM 714 O O . ARG A 1 98 ? 2.958 -1.739 -6.824 1.00 81.25 98 ARG A O 1
ATOM 721 N N . ARG A 1 99 ? 3.881 0.3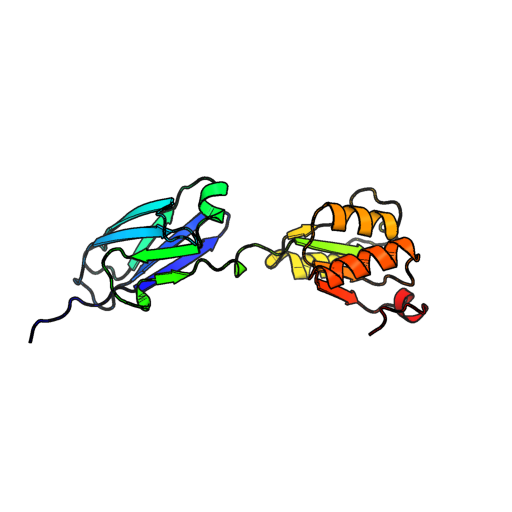18 -6.872 1.00 89.38 99 ARG A N 1
ATOM 722 C CA . ARG A 1 99 ? 3.754 0.503 -8.317 1.00 89.38 99 ARG A CA 1
ATOM 723 C C . ARG A 1 99 ? 4.950 -0.179 -8.954 1.00 89.38 99 ARG A C 1
ATOM 725 O O . ARG A 1 99 ? 6.076 0.291 -8.794 1.00 89.38 99 ARG A O 1
ATOM 732 N N . VAL A 1 100 ? 4.710 -1.319 -9.584 1.00 92.81 100 VAL A N 1
ATOM 733 C CA . VAL A 1 100 ? 5.756 -2.174 -10.143 1.00 92.81 100 VAL A CA 1
ATOM 734 C C . VAL A 1 100 ? 5.719 -2.053 -11.657 1.00 92.81 100 VAL A C 1
ATOM 736 O O . VAL A 1 100 ? 4.738 -2.448 -12.277 1.00 92.81 100 VAL A O 1
ATOM 739 N N . GLY A 1 101 ? 6.776 -1.510 -12.253 1.00 93.69 101 GLY A N 1
ATOM 740 C CA . GLY A 1 101 ? 6.933 -1.444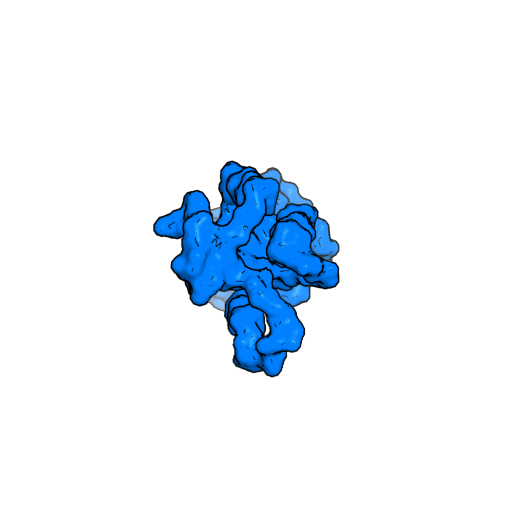 -13.701 1.00 93.69 101 GLY A CA 1
ATOM 741 C C . GLY A 1 101 ? 7.589 -2.704 -14.245 1.00 93.69 101 GLY A C 1
ATOM 742 O O . GLY A 1 101 ? 8.679 -3.053 -13.795 1.00 93.69 101 GLY A O 1
ATOM 743 N N . LEU A 1 102 ? 6.958 -3.366 -15.214 1.00 92.19 102 LEU A N 1
ATOM 744 C CA . LEU A 1 102 ? 7.522 -4.535 -15.889 1.00 92.19 102 LEU A CA 1
ATOM 745 C C . LEU A 1 102 ? 8.065 -4.157 -17.273 1.00 92.19 102 LEU A C 1
ATOM 747 O O . LEU A 1 102 ? 7.328 -3.646 -18.115 1.00 92.19 102 LEU A O 1
ATOM 751 N N . VAL A 1 103 ? 9.347 -4.441 -17.503 1.00 90.56 103 VAL A N 1
ATOM 752 C CA . VAL A 1 103 ? 10.041 -4.261 -18.785 1.00 90.56 103 VAL A CA 1
ATOM 753 C C . VAL A 1 103 ? 10.490 -5.613 -19.310 1.00 90.56 103 VAL A C 1
ATOM 755 O O . VAL A 1 103 ? 11.083 -6.413 -18.581 1.00 90.56 103 VAL A O 1
ATOM 758 N N . PHE A 1 104 ? 10.269 -5.839 -20.602 1.00 81.88 104 PHE A N 1
ATOM 759 C CA . PHE A 1 104 ? 10.588 -7.106 -21.250 1.00 81.88 104 PHE A CA 1
ATOM 760 C C . PHE A 1 104 ? 11.514 -6.910 -22.447 1.00 81.88 104 PHE A C 1
ATOM 762 O O . PHE A 1 104 ? 11.287 -6.038 -23.288 1.00 81.88 104 PHE A O 1
ATOM 769 N N . GLY A 1 105 ? 12.555 -7.746 -22.526 1.00 71.94 105 GLY A N 1
ATOM 770 C CA . GLY A 1 105 ? 13.537 -7.722 -23.617 1.00 71.94 105 GLY A CA 1
ATOM 771 C C . GLY A 1 105 ? 13.156 -8.535 -24.862 1.00 71.94 105 GLY A C 1
ATOM 772 O O . GLY A 1 105 ? 13.914 -8.545 -25.834 1.00 71.94 105 GLY A O 1
ATOM 773 N N . GLY A 1 106 ? 12.009 -9.225 -24.846 1.00 67.06 106 GLY A N 1
ATOM 774 C CA . GLY A 1 106 ? 11.450 -9.973 -25.980 1.00 67.06 106 GLY A CA 1
ATOM 775 C C . GLY A 1 106 ? 10.372 -9.194 -26.747 1.00 67.06 106 GLY A C 1
ATOM 776 O O . GLY A 1 106 ? 9.889 -8.163 -26.289 1.00 67.06 106 GLY A O 1
ATOM 777 N N . THR A 1 107 ? 9.965 -9.687 -27.918 1.00 57.28 107 THR A N 1
ATOM 778 C CA . THR A 1 107 ? 8.826 -9.126 -28.666 1.00 57.28 107 THR A CA 1
ATOM 779 C C . THR A 1 107 ? 7.509 -9.586 -28.045 1.00 57.28 107 THR A C 1
ATOM 781 O O . THR A 1 107 ? 7.300 -10.789 -27.893 1.00 57.28 107 THR A O 1
ATOM 784 N N . SER A 1 108 ? 6.590 -8.656 -27.764 1.00 54.12 108 SER A N 1
ATOM 785 C CA . SER A 1 108 ? 5.218 -8.965 -27.317 1.00 54.12 108 SER A CA 1
ATOM 786 C C . SER A 1 108 ? 4.420 -9.810 -28.323 1.00 54.12 108 SER A C 1
ATOM 788 O O . SER A 1 108 ? 3.393 -10.377 -27.972 1.00 54.12 108 SER A O 1
ATOM 790 N N . ASP A 1 109 ? 4.903 -9.893 -29.565 1.00 48.66 109 ASP A N 1
ATOM 791 C CA . ASP A 1 109 ? 4.216 -10.444 -30.738 1.00 48.66 109 ASP A CA 1
ATOM 792 C C . ASP A 1 109 ? 4.486 -11.947 -30.997 1.00 48.66 109 ASP A C 1
ATOM 794 O O . ASP A 1 109 ? 4.031 -12.507 -31.988 1.00 48.66 109 ASP A O 1
ATOM 798 N N . GLN A 1 110 ? 5.249 -12.628 -30.131 1.00 46.16 110 GLN A N 1
ATOM 799 C CA . GLN A 1 110 ? 5.695 -14.023 -30.339 1.00 46.16 110 GLN A CA 1
ATOM 800 C C . GLN A 1 110 ? 5.413 -14.939 -29.139 1.00 46.16 110 GLN A C 1
ATOM 802 O O . GLN A 1 110 ? 6.211 -15.813 -28.804 1.00 46.16 110 GLN A O 1
ATOM 807 N N . ALA A 1 111 ? 4.273 -14.773 -28.469 1.00 44.66 111 ALA A N 1
ATOM 808 C CA . ALA A 1 111 ? 3.860 -15.736 -27.458 1.00 44.66 111 ALA A CA 1
ATOM 809 C C . ALA A 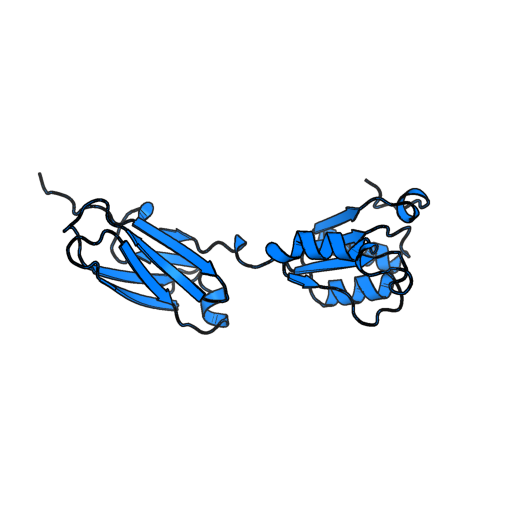1 111 ? 2.349 -15.940 -27.468 1.00 44.66 111 ALA A C 1
ATOM 811 O O . ALA A 1 111 ? 1.567 -15.020 -27.240 1.00 44.66 111 ALA A O 1
ATOM 812 N N . GLN A 1 112 ? 1.936 -17.194 -27.652 1.00 55.31 112 GLN A N 1
ATOM 813 C CA . GLN A 1 112 ? 0.675 -17.654 -27.083 1.00 55.31 112 GLN A CA 1
ATOM 814 C C . GLN A 1 112 ? 0.629 -17.187 -25.610 1.00 55.31 112 GLN A C 1
ATOM 816 O O . GLN A 1 112 ? 1.643 -17.340 -24.923 1.00 55.31 112 GLN A O 1
ATOM 821 N N . PRO A 1 113 ? -0.487 -16.639 -25.095 1.00 53.91 113 PRO A N 1
ATOM 822 C CA . PRO A 1 113 ? -0.521 -15.941 -23.800 1.00 53.91 113 PRO A CA 1
ATOM 823 C C . PRO A 1 113 ? 0.050 -16.721 -22.604 1.00 53.91 113 PRO A C 1
ATOM 825 O O . PRO A 1 113 ? 0.514 -16.120 -21.643 1.00 53.91 113 PRO A O 1
ATOM 828 N N . LEU A 1 114 ? 0.046 -18.056 -22.664 1.00 54.16 114 LEU A N 1
ATOM 829 C CA . LEU A 1 114 ? 0.545 -18.941 -21.608 1.00 54.16 114 LEU A CA 1
ATOM 830 C C . LEU A 1 114 ? 2.064 -19.192 -21.653 1.00 54.16 114 LEU A C 1
ATOM 832 O O . LEU A 1 114 ? 2.597 -19.793 -20.730 1.00 54.16 114 LEU A O 1
ATOM 836 N N . LEU A 1 115 ? 2.763 -18.757 -22.704 1.00 56.75 115 LEU A N 1
ATOM 837 C CA . LEU A 1 115 ? 4.214 -18.927 -22.872 1.00 56.75 115 LEU A CA 1
ATOM 838 C C . LEU A 1 115 ? 4.987 -17.610 -22.737 1.00 56.75 115 LEU A C 1
ATOM 840 O O . LEU A 1 115 ? 6.215 -17.615 -22.772 1.00 56.75 115 LEU A O 1
ATOM 844 N N . ALA A 1 116 ? 4.291 -16.481 -22.583 1.00 60.25 116 ALA A N 1
ATOM 845 C CA . ALA A 1 116 ? 4.929 -15.190 -22.385 1.00 60.25 116 ALA A CA 1
ATOM 846 C C . ALA A 1 116 ? 5.535 -15.128 -20.966 1.00 60.25 116 ALA A C 1
ATOM 848 O O . ALA A 1 116 ? 4.787 -15.233 -19.991 1.00 60.25 116 ALA A O 1
ATOM 849 N N . PRO A 1 117 ? 6.853 -14.893 -20.800 1.00 60.62 117 PRO A N 1
ATOM 850 C CA . PRO A 1 117 ? 7.475 -14.709 -19.479 1.00 60.62 117 PRO A CA 1
ATOM 851 C C . PRO A 1 117 ? 6.809 -13.598 -18.651 1.00 60.62 117 PRO A C 1
ATOM 853 O O . PRO A 1 117 ? 6.795 -13.630 -17.421 1.00 60.62 117 PRO A O 1
ATOM 856 N N . THR A 1 118 ? 6.202 -12.636 -19.347 1.00 66.75 118 THR A N 1
ATOM 857 C CA . THR A 1 118 ? 5.461 -11.506 -18.787 1.00 66.75 118 THR A CA 1
ATOM 858 C C . THR A 1 118 ? 4.216 -11.940 -18.018 1.00 66.75 118 THR A C 1
ATOM 860 O O . THR A 1 118 ? 3.929 -11.399 -16.951 1.00 66.75 118 THR A O 1
ATOM 863 N N . TYR A 1 119 ? 3.521 -12.967 -18.514 1.00 71.75 119 TYR A N 1
ATOM 864 C CA . TYR A 1 119 ? 2.255 -13.445 -17.970 1.00 71.75 119 TYR A CA 1
ATOM 865 C C . TYR A 1 119 ? 2.426 -13.980 -16.548 1.00 71.75 119 TYR A C 1
ATOM 867 O O . TYR A 1 119 ? 1.648 -13.649 -15.653 1.00 71.75 119 TYR A O 1
ATOM 875 N N . TYR A 1 120 ? 3.477 -14.770 -16.316 1.00 77.88 120 TYR A N 1
ATOM 876 C CA . TYR A 1 120 ? 3.739 -15.357 -15.004 1.00 77.88 120 TYR A CA 1
ATOM 877 C C . TYR A 1 120 ? 4.211 -14.320 -13.985 1.00 77.88 120 TYR A C 1
ATOM 879 O O . TYR A 1 120 ? 3.731 -14.341 -12.852 1.00 77.88 120 TYR A O 1
ATOM 887 N N . LEU A 1 121 ? 5.088 -13.388 -14.379 1.00 81.75 121 LEU A N 1
ATOM 888 C CA . LEU A 1 121 ? 5.518 -12.297 -13.497 1.00 81.75 121 LEU A CA 1
ATOM 889 C C . LEU A 1 121 ? 4.345 -11.395 -13.112 1.00 81.75 121 LEU A C 1
ATOM 891 O O . LEU A 1 121 ? 4.127 -11.142 -11.929 1.00 81.75 121 LEU A O 1
ATOM 895 N N . SER A 1 122 ? 3.575 -10.948 -14.106 1.00 83.56 122 SER A N 1
ATOM 896 C CA . SER A 1 122 ? 2.408 -10.095 -13.889 1.00 83.56 122 SER A CA 1
ATOM 897 C C . SER A 1 122 ? 1.417 -10.783 -12.950 1.00 83.56 122 SER A C 1
ATOM 899 O O . SER A 1 122 ? 1.081 -10.234 -11.902 1.00 83.56 122 SER A O 1
ATOM 901 N N . ARG A 1 123 ? 1.063 -12.049 -13.216 1.00 83.00 123 ARG A N 1
ATOM 902 C CA . ARG A 1 123 ? 0.122 -12.820 -12.388 1.00 83.00 123 ARG A CA 1
ATOM 903 C C . ARG A 1 123 ? 0.620 -13.094 -10.965 1.00 83.00 123 ARG A C 1
ATOM 905 O O . ARG A 1 123 ? -0.193 -13.112 -10.045 1.00 83.00 123 ARG A O 1
ATOM 912 N N . ALA A 1 124 ? 1.921 -13.305 -10.769 1.00 85.25 124 ALA A N 1
ATOM 913 C CA . ALA A 1 124 ? 2.503 -13.519 -9.443 1.00 85.25 124 ALA A CA 1
ATOM 914 C C . ALA A 1 124 ? 2.535 -12.234 -8.600 1.00 85.25 124 ALA A C 1
ATOM 916 O O . ALA A 1 124 ? 2.366 -12.287 -7.383 1.00 85.25 124 ALA A O 1
ATOM 917 N N . LEU A 1 125 ? 2.732 -11.081 -9.243 1.00 85.88 125 LEU A N 1
ATOM 918 C CA . LEU A 1 125 ? 2.829 -9.780 -8.579 1.00 85.88 125 LEU A CA 1
ATOM 919 C C . LEU A 1 125 ? 1.465 -9.116 -8.376 1.00 85.88 125 LEU A C 1
ATOM 921 O O . LEU A 1 125 ? 1.285 -8.366 -7.416 1.00 85.88 125 LEU A O 1
ATOM 925 N N . GLN A 1 126 ? 0.489 -9.420 -9.232 1.00 83.00 126 GLN A N 1
ATOM 926 C CA . GLN A 1 126 ? -0.837 -8.807 -9.234 1.00 83.00 126 GLN A CA 1
ATOM 927 C C . GLN A 1 126 ? -1.577 -8.852 -7.888 1.00 83.00 126 GLN A C 1
ATOM 929 O O . GLN A 1 126 ? -2.307 -7.900 -7.630 1.00 83.00 126 GLN A O 1
ATOM 934 N N . PRO A 1 127 ? -1.445 -9.868 -7.006 1.00 81.19 127 PRO A N 1
ATOM 935 C CA . PRO A 1 127 ? -2.070 -9.829 -5.682 1.00 81.19 127 PRO A CA 1
ATOM 936 C C . PRO A 1 127 ? -1.457 -8.764 -4.762 1.00 81.19 127 PRO A C 1
ATOM 938 O O . PRO A 1 127 ? -2.173 -8.153 -3.969 1.00 81.19 127 PRO A O 1
ATOM 941 N N . PHE A 1 128 ? -0.164 -8.479 -4.915 1.00 78.38 128 PHE A N 1
ATOM 942 C CA . PHE A 1 128 ? 0.644 -7.717 -3.957 1.00 78.38 128 PHE A CA 1
ATOM 943 C C . PHE A 1 128 ? 1.002 -6.299 -4.431 1.00 78.38 128 PHE A C 1
ATOM 945 O O . PHE A 1 128 ? 1.406 -5.462 -3.624 1.00 78.38 128 PHE A O 1
ATOM 952 N N . ALA A 1 129 ? 0.850 -6.011 -5.725 1.00 84.50 129 ALA A N 1
ATOM 953 C CA . ALA A 1 129 ? 1.312 -4.778 -6.355 1.00 84.50 129 ALA A CA 1
ATOM 954 C C . ALA A 1 129 ? 0.320 -4.216 -7.387 1.00 84.50 129 ALA A C 1
ATOM 956 O O . ALA A 1 129 ? -0.546 -4.926 -7.900 1.00 84.50 129 ALA A O 1
ATOM 957 N N . ASP A 1 130 ? 0.474 -2.926 -7.694 1.00 86.06 130 ASP A N 1
ATOM 958 C CA . ASP A 1 130 ? -0.099 -2.292 -8.880 1.00 86.06 130 ASP A CA 1
ATOM 959 C C . ASP A 1 130 ? 0.898 -2.457 -10.031 1.00 86.06 130 ASP A C 1
ATOM 961 O O . ASP A 1 130 ? 1.915 -1.762 -10.102 1.00 86.06 130 ASP A O 1
ATOM 965 N N . VAL A 1 131 ? 0.650 -3.458 -10.873 1.00 89.50 131 VAL A N 1
ATOM 966 C CA . VAL A 1 131 ? 1.544 -3.839 -11.968 1.00 89.50 131 VAL A CA 1
ATOM 967 C C . VAL A 1 131 ? 1.270 -2.951 -13.180 1.00 89.50 131 VAL A C 1
ATOM 969 O O . VAL A 1 131 ? 0.157 -2.915 -13.699 1.00 89.50 131 VAL A O 1
ATOM 972 N N . GLN A 1 132 ? 2.303 -2.248 -13.636 1.00 90.12 132 GLN A N 1
ATOM 973 C CA . GLN A 1 132 ? 2.273 -1.330 -14.767 1.00 90.12 132 GLN A CA 1
ATOM 974 C C . GLN A 1 132 ? 3.120 -1.889 -15.912 1.00 90.12 132 GLN A C 1
ATOM 976 O O . GLN A 1 132 ? 4.273 -2.281 -15.728 1.00 90.12 132 GLN A O 1
ATOM 981 N N . GLU A 1 133 ? 2.551 -1.876 -17.112 1.00 89.00 133 GLU A N 1
ATOM 982 C CA . GLU A 1 133 ? 3.225 -2.248 -18.354 1.00 89.00 133 GLU A CA 1
ATOM 983 C C . GLU A 1 133 ? 3.225 -1.043 -19.299 1.00 89.00 133 GLU A C 1
ATOM 985 O O . GLU A 1 133 ? 2.249 -0.289 -19.379 1.00 89.00 133 GLU A O 1
ATOM 990 N N . ALA A 1 134 ? 4.327 -0.848 -20.018 1.00 86.38 134 ALA A N 1
ATOM 991 C CA . ALA A 1 134 ? 4.457 0.233 -20.985 1.00 86.38 134 ALA A CA 1
ATOM 992 C C . ALA A 1 134 ? 3.608 -0.052 -22.236 1.00 86.38 134 ALA A C 1
ATOM 994 O O . ALA A 1 134 ? 3.827 -1.028 -22.956 1.00 86.38 134 ALA A O 1
ATOM 995 N N . ARG A 1 135 ? 2.615 0.801 -22.508 1.00 80.75 135 ARG A N 1
ATOM 996 C CA . ARG A 1 135 ? 1.683 0.630 -23.633 1.00 80.75 135 ARG A CA 1
ATOM 997 C C . ARG A 1 135 ? 2.204 1.345 -24.875 1.00 80.75 135 ARG A C 1
ATOM 999 O O . ARG A 1 135 ? 2.418 2.553 -24.837 1.00 80.75 135 ARG A O 1
ATOM 1006 N N . GLY A 1 136 ? 2.332 0.616 -25.985 1.00 79.50 136 GLY A N 1
ATOM 1007 C CA . GLY A 1 136 ? 2.726 1.180 -27.284 1.00 79.50 136 GLY A CA 1
ATOM 1008 C C . GLY A 1 136 ? 4.209 1.557 -27.405 1.00 79.50 136 GLY A C 1
ATOM 1009 O O . GLY A 1 136 ? 4.590 2.201 -28.382 1.00 79.50 136 GLY A O 1
ATOM 1010 N N . ALA A 1 137 ? 5.039 1.167 -26.435 1.00 81.88 137 ALA A N 1
ATOM 1011 C CA . ALA A 1 137 ? 6.483 1.371 -26.470 1.00 81.88 137 ALA A CA 1
ATOM 1012 C C . ALA A 1 137 ? 7.137 0.533 -27.582 1.00 81.88 137 ALA A C 1
ATOM 1014 O O . ALA A 1 137 ? 6.789 -0.634 -27.773 1.00 81.88 137 ALA A O 1
ATOM 1015 N N . LYS A 1 138 ? 8.101 1.113 -28.309 1.00 80.38 138 LYS A N 1
ATOM 1016 C CA . LYS A 1 138 ? 8.742 0.465 -29.470 1.00 80.38 138 LYS A CA 1
ATOM 1017 C C . LYS A 1 138 ? 10.027 -0.290 -29.118 1.00 80.38 138 LYS A C 1
ATOM 1019 O O . LYS A 1 138 ? 10.612 -0.937 -29.981 1.00 80.38 138 LYS A O 1
ATOM 1024 N N . GLY A 1 139 ? 10.465 -0.224 -27.862 1.00 85.38 139 GLY A N 1
ATOM 1025 C CA . GLY A 1 139 ? 11.681 -0.876 -27.385 1.00 85.38 139 GLY A CA 1
ATOM 1026 C C . GLY A 1 139 ? 11.907 -0.686 -25.888 1.00 85.38 139 GLY A C 1
ATOM 1027 O O . GLY A 1 139 ? 11.114 -0.042 -25.206 1.00 85.38 139 GLY A O 1
ATOM 1028 N N . ILE A 1 140 ? 12.999 -1.253 -25.376 1.00 88.50 140 ILE A N 1
ATOM 1029 C CA . ILE A 1 140 ? 13.338 -1.261 -23.941 1.00 88.50 140 ILE A CA 1
ATOM 1030 C C . ILE A 1 140 ? 13.504 0.164 -23.400 1.00 88.50 140 ILE A C 1
ATOM 1032 O O . ILE A 1 140 ? 12.956 0.479 -22.348 1.00 88.50 140 ILE A O 1
ATOM 1036 N N . ALA A 1 141 ? 14.187 1.039 -24.145 1.00 91.38 141 ALA A N 1
ATOM 1037 C CA . ALA A 1 141 ? 14.390 2.436 -23.763 1.00 91.38 141 ALA A CA 1
ATOM 1038 C C . ALA A 1 141 ? 13.059 3.182 -23.547 1.00 91.38 141 ALA A C 1
ATOM 1040 O O . ALA A 1 141 ? 12.888 3.858 -22.533 1.00 91.38 141 ALA A O 1
ATOM 1041 N N . ASP A 1 142 ? 12.093 3.000 -24.453 1.00 91.25 142 ASP A N 1
ATOM 1042 C CA . ASP A 1 142 ? 10.759 3.606 -24.352 1.00 91.25 142 ASP A CA 1
ATOM 1043 C C . ASP A 1 142 ? 9.962 3.029 -23.174 1.00 91.25 142 ASP A C 1
ATOM 1045 O O . ASP A 1 142 ? 9.294 3.773 -22.456 1.00 91.25 142 ASP A O 1
ATOM 1049 N N . GLN A 1 143 ? 10.049 1.711 -22.950 1.00 92.38 143 GLN A N 1
ATOM 1050 C CA . GLN A 1 143 ? 9.376 1.056 -21.825 1.00 92.38 143 GLN A CA 1
ATOM 1051 C C . GLN A 1 143 ? 9.898 1.587 -20.485 1.00 92.38 143 GLN A C 1
ATOM 1053 O O . GLN A 1 143 ? 9.114 2.000 -19.631 1.00 92.38 143 GLN A O 1
ATOM 1058 N N . VAL A 1 144 ? 11.225 1.618 -20.315 1.00 94.25 144 VAL A N 1
ATOM 1059 C CA . VAL A 1 144 ? 11.880 2.153 -19.114 1.00 94.25 144 VAL A CA 1
ATOM 1060 C C . VAL A 1 144 ? 11.508 3.620 -18.924 1.00 94.25 144 VAL A C 1
ATOM 1062 O O . VAL A 1 144 ? 11.124 4.009 -17.825 1.00 94.25 144 VAL A O 1
ATOM 1065 N N . ALA A 1 145 ? 11.563 4.424 -19.990 1.00 94.25 145 ALA A N 1
ATOM 1066 C CA . ALA A 1 145 ? 11.192 5.831 -19.940 1.00 94.25 145 ALA A CA 1
ATOM 1067 C C . ALA A 1 145 ? 9.777 6.030 -19.392 1.00 94.25 145 ALA A C 1
ATOM 1069 O O . ALA A 1 145 ? 9.600 6.712 -18.387 1.00 94.25 145 ALA A O 1
ATOM 1070 N N . GLN A 1 146 ? 8.796 5.376 -20.013 1.00 94.62 146 GLN A N 1
ATOM 1071 C CA . GLN A 1 146 ? 7.391 5.514 -19.656 1.00 94.62 146 GLN A CA 1
ATOM 1072 C C . GLN A 1 146 ? 7.111 5.056 -18.220 1.00 94.62 146 GLN A C 1
ATOM 1074 O O . GLN A 1 146 ? 6.340 5.695 -17.511 1.00 94.62 146 GLN A O 1
ATOM 1079 N N . LEU A 1 147 ? 7.724 3.957 -17.771 1.00 94.75 147 LEU A N 1
ATOM 1080 C CA . LEU A 1 147 ? 7.514 3.438 -16.418 1.00 94.75 147 LEU A CA 1
ATOM 1081 C C . LEU A 1 147 ? 8.139 4.343 -15.350 1.00 94.75 147 LEU A C 1
ATOM 1083 O O . LEU A 1 147 ? 7.505 4.591 -14.323 1.00 94.75 147 LEU A O 1
ATOM 1087 N N . LEU A 1 148 ? 9.341 4.870 -15.596 1.00 94.81 148 LEU A N 1
ATOM 1088 C CA . LEU A 1 148 ? 9.979 5.830 -14.692 1.00 94.81 148 LEU A CA 1
ATOM 1089 C C . LEU A 1 148 ? 9.200 7.150 -14.630 1.00 94.81 148 LEU A C 1
ATOM 1091 O O . LEU A 1 148 ? 8.978 7.668 -13.538 1.00 94.81 148 LEU A O 1
ATOM 1095 N N . ASP A 1 149 ? 8.721 7.653 -15.770 1.00 93.56 149 ASP A N 1
ATOM 1096 C CA . ASP A 1 149 ? 7.893 8.867 -15.834 1.00 93.56 149 ASP A CA 1
ATOM 1097 C C . ASP A 1 149 ? 6.542 8.655 -15.133 1.00 93.56 149 ASP A C 1
ATOM 1099 O O . ASP A 1 149 ? 6.016 9.551 -14.474 1.00 93.56 149 ASP A O 1
ATOM 1103 N N . ASN A 1 150 ? 6.023 7.426 -15.180 1.00 90.69 150 ASN A N 1
ATOM 1104 C CA . ASN A 1 150 ? 4.870 7.008 -14.398 1.00 90.69 150 ASN A CA 1
ATOM 1105 C C . ASN A 1 150 ? 5.181 6.844 -12.905 1.00 90.69 150 ASN A C 1
ATOM 1107 O O . ASN A 1 150 ? 4.265 6.488 -12.181 1.00 90.69 150 ASN A O 1
ATOM 1111 N N . GLN A 1 151 ? 6.390 7.108 -12.407 1.00 89.88 151 GLN A N 1
ATOM 1112 C CA . GLN A 1 151 ? 6.758 7.017 -10.987 1.00 89.88 151 GLN A CA 1
ATOM 1113 C C . GLN A 1 151 ? 6.504 5.630 -10.371 1.00 89.88 151 GLN A C 1
ATOM 1115 O O . GLN A 1 151 ? 5.884 5.501 -9.307 1.00 89.88 151 GLN A O 1
ATOM 1120 N N . VAL A 1 152 ? 6.960 4.572 -11.045 1.00 92.44 152 VAL A N 1
ATOM 1121 C CA . VAL A 1 152 ? 7.052 3.253 -10.405 1.00 92.44 152 VAL A CA 1
ATOM 1122 C C . VAL A 1 152 ? 8.059 3.290 -9.252 1.00 92.44 152 VAL A C 1
ATOM 1124 O O . VAL A 1 152 ? 9.031 4.037 -9.291 1.00 92.44 152 VAL A O 1
ATOM 1127 N N . THR A 1 153 ? 7.832 2.488 -8.215 1.00 91.50 153 THR A N 1
ATOM 1128 C CA . THR A 1 153 ? 8.755 2.360 -7.070 1.00 91.50 153 THR A CA 1
ATOM 1129 C C . THR A 1 153 ? 9.626 1.113 -7.161 1.00 91.50 153 THR A C 1
ATOM 1131 O O . THR A 1 153 ? 10.675 1.035 -6.524 1.00 91.50 153 THR A O 1
ATOM 1134 N N . VAL A 1 154 ? 9.211 0.152 -7.986 1.00 94.06 154 VAL A N 1
ATOM 1135 C CA . VAL A 1 154 ? 9.980 -1.040 -8.334 1.00 94.06 154 VAL A CA 1
ATOM 1136 C C . VAL A 1 154 ? 10.016 -1.149 -9.852 1.00 94.06 154 VAL A C 1
ATOM 1138 O O . VAL A 1 154 ? 8.967 -1.112 -10.495 1.00 94.06 154 VAL A O 1
ATOM 1141 N N . LEU A 1 155 ? 11.205 -1.311 -10.420 1.00 94.94 155 LEU A N 1
ATOM 1142 C CA . LEU A 1 155 ? 11.407 -1.590 -11.836 1.00 94.94 155 LEU A CA 1
ATOM 1143 C C . LEU A 1 155 ? 11.899 -3.029 -11.989 1.00 94.94 155 LEU A C 1
ATOM 1145 O O . LEU A 1 155 ? 12.916 -3.409 -11.411 1.00 94.94 155 LEU A O 1
ATOM 1149 N N . VAL A 1 156 ? 11.182 -3.832 -12.768 1.00 93.44 156 VAL A N 1
ATOM 1150 C CA . VAL A 1 156 ? 11.529 -5.227 -13.039 1.00 93.44 156 VAL A CA 1
ATOM 1151 C C . VAL A 1 156 ? 11.943 -5.369 -14.493 1.00 93.44 156 VAL A C 1
ATOM 1153 O O . VAL A 1 156 ? 11.162 -5.073 -15.395 1.00 93.44 156 VAL A O 1
ATOM 1156 N N . LEU A 1 157 ? 13.159 -5.855 -14.719 1.00 91.56 157 LEU A N 1
ATOM 1157 C CA . LEU A 1 157 ? 13.695 -6.145 -16.043 1.00 91.56 157 LEU A CA 1
ATOM 1158 C C . LEU A 1 157 ? 13.736 -7.661 -16.241 1.00 91.56 157 LEU A C 1
ATOM 1160 O O . LEU A 1 157 ? 14.511 -8.353 -15.579 1.00 91.56 157 LEU A O 1
ATOM 1164 N N . ALA A 1 158 ? 12.908 -8.185 -17.141 1.00 87.19 158 ALA A N 1
ATOM 1165 C CA . ALA A 1 158 ? 12.856 -9.611 -17.442 1.00 87.19 158 ALA A CA 1
ATOM 1166 C C . ALA A 1 158 ? 13.470 -9.910 -18.815 1.00 87.19 158 ALA A C 1
ATOM 1168 O O . ALA A 1 158 ? 12.982 -9.439 -19.846 1.00 87.19 158 ALA A O 1
ATOM 1169 N N . ASP A 1 159 ? 14.556 -10.694 -18.801 1.00 81.62 159 ASP A N 1
ATOM 1170 C CA . ASP A 1 159 ? 15.343 -11.061 -19.988 1.00 81.62 159 ASP A CA 1
ATOM 1171 C C . ASP A 1 159 ? 15.763 -9.842 -20.836 1.00 81.62 159 ASP A C 1
ATOM 1173 O O . ASP A 1 159 ? 15.736 -9.849 -22.067 1.00 81.62 159 ASP A O 1
ATOM 1177 N N . VAL A 1 160 ? 16.115 -8.747 -20.158 1.00 83.44 160 VAL A N 1
ATOM 1178 C CA . VAL A 1 160 ? 16.659 -7.531 -20.773 1.00 83.44 160 VAL A CA 1
ATOM 1179 C C . VAL A 1 160 ? 18.175 -7.672 -20.850 1.00 83.44 160 VAL A C 1
ATOM 1181 O O . VAL A 1 160 ? 18.838 -7.792 -19.820 1.00 83.44 160 VAL A O 1
ATOM 1184 N N . GLY A 1 161 ? 18.704 -7.675 -22.076 1.00 79.44 161 GLY A N 1
ATOM 1185 C CA . GLY A 1 161 ? 20.143 -7.640 -22.345 1.00 79.44 161 GLY A CA 1
ATOM 1186 C C . GLY A 1 161 ? 20.765 -6.269 -22.057 1.00 79.44 161 GLY A C 1
ATOM 1187 O O . GLY A 1 161 ? 20.231 -5.484 -21.274 1.00 79.44 161 GLY A O 1
ATOM 1188 N N . ALA A 1 162 ? 21.888 -5.971 -22.712 1.00 81.44 162 ALA A N 1
ATOM 1189 C CA . ALA A 1 162 ? 22.543 -4.672 -22.578 1.00 81.44 162 ALA A CA 1
ATOM 1190 C C . ALA A 1 162 ? 21.599 -3.526 -22.990 1.00 81.44 162 ALA A C 1
ATOM 1192 O O . ALA A 1 162 ? 20.957 -3.575 -24.044 1.00 81.44 162 ALA A O 1
ATOM 1193 N N . MET A 1 163 ? 21.514 -2.507 -22.137 1.00 86.50 163 MET A N 1
ATOM 1194 C CA . MET A 1 163 ? 20.803 -1.259 -22.409 1.00 86.50 163 MET A CA 1
ATOM 1195 C C . MET A 1 163 ? 21.767 -0.240 -23.022 1.00 86.50 163 MET A C 1
ATOM 1197 O O . MET A 1 163 ? 22.971 -0.309 -22.792 1.00 86.50 163 MET A O 1
ATOM 1201 N N . ASP A 1 164 ? 21.244 0.717 -23.785 1.00 90.31 164 ASP A N 1
ATOM 1202 C CA . ASP A 1 164 ? 22.039 1.865 -24.220 1.00 90.31 164 ASP A CA 1
ATOM 1203 C C . ASP A 1 164 ? 22.421 2.760 -23.026 1.00 90.31 164 ASP A C 1
ATOM 1205 O O . ASP A 1 164 ? 21.708 2.800 -22.017 1.00 90.31 164 ASP A O 1
ATOM 1209 N N . ASP A 1 165 ? 23.515 3.515 -23.160 1.00 90.81 165 ASP A N 1
ATOM 1210 C CA . ASP A 1 165 ? 24.081 4.342 -22.083 1.00 90.81 165 ASP A CA 1
ATOM 1211 C C . ASP A 1 165 ? 23.059 5.303 -21.464 1.00 90.81 165 ASP A C 1
ATOM 1213 O O . ASP A 1 165 ? 23.050 5.531 -20.251 1.00 90.81 165 ASP A O 1
ATOM 1217 N N . ARG A 1 166 ? 22.152 5.856 -22.279 1.00 92.81 166 ARG A N 1
ATOM 1218 C CA . ARG A 1 166 ? 21.134 6.797 -21.804 1.00 92.81 166 ARG A CA 1
ATOM 1219 C C . ARG A 1 166 ? 20.104 6.084 -20.934 1.00 92.81 166 ARG A C 1
ATOM 1221 O O . ARG A 1 166 ? 19.737 6.605 -19.879 1.00 92.81 166 ARG A O 1
ATOM 1228 N N . THR A 1 167 ? 19.634 4.915 -21.358 1.00 93.75 167 THR A N 1
ATOM 1229 C CA . THR A 1 167 ? 18.710 4.090 -20.570 1.00 93.75 167 THR A CA 1
ATOM 1230 C C . THR A 1 167 ? 19.373 3.605 -19.281 1.00 93.75 167 THR A C 1
ATOM 1232 O O . THR A 1 167 ? 18.784 3.757 -18.211 1.00 93.75 167 THR A O 1
ATOM 1235 N N . ALA A 1 168 ? 20.615 3.116 -19.352 1.00 93.31 168 ALA A N 1
ATOM 1236 C CA . ALA A 1 168 ? 21.379 2.682 -18.183 1.00 93.31 168 ALA A CA 1
ATOM 1237 C C . ALA A 1 168 ? 21.544 3.813 -17.152 1.00 93.31 168 ALA A C 1
ATOM 1239 O O . ALA A 1 168 ? 21.226 3.624 -15.979 1.00 93.31 168 ALA A O 1
ATOM 1240 N N . THR A 1 169 ? 21.917 5.017 -17.601 1.00 95.00 169 THR A N 1
ATOM 1241 C CA . THR A 1 169 ? 22.048 6.204 -16.735 1.00 95.00 169 THR A CA 1
ATOM 1242 C C . THR A 1 169 ? 20.741 6.538 -16.010 1.00 95.00 169 THR A C 1
ATOM 1244 O O . THR A 1 169 ? 20.742 6.851 -14.821 1.00 95.00 169 THR A O 1
ATOM 1247 N N . ARG A 1 170 ? 19.593 6.448 -16.697 1.00 95.25 170 ARG A N 1
ATOM 1248 C CA . ARG A 1 170 ? 18.283 6.706 -16.072 1.00 95.25 170 ARG A CA 1
ATOM 1249 C C . ARG A 1 170 ? 17.919 5.655 -15.029 1.00 95.25 170 ARG A C 1
ATOM 1251 O O . ARG A 1 170 ? 17.389 6.007 -13.978 1.00 95.25 170 ARG A O 1
ATOM 1258 N N . VAL A 1 171 ? 18.188 4.383 -15.315 1.00 95.31 171 VAL A N 1
ATOM 1259 C CA . VAL A 1 171 ? 17.952 3.286 -14.365 1.00 95.31 171 VAL A CA 1
ATOM 1260 C C . VAL A 1 171 ? 18.852 3.439 -13.140 1.00 95.31 171 VAL A C 1
ATOM 1262 O O . VAL A 1 171 ? 18.380 3.271 -12.020 1.00 95.31 171 VAL A O 1
ATOM 1265 N N . GLN A 1 172 ? 20.114 3.821 -13.333 1.00 95.44 172 GLN A N 1
ATOM 1266 C CA . GLN A 1 172 ? 21.034 4.099 -12.236 1.00 95.44 172 GLN A CA 1
ATOM 1267 C C . GLN A 1 172 ? 20.523 5.241 -11.349 1.00 95.44 172 GLN A C 1
ATOM 1269 O O . GLN A 1 172 ? 20.404 5.057 -10.142 1.00 95.44 172 GLN A O 1
ATOM 1274 N N . ALA A 1 173 ? 20.122 6.372 -11.938 1.00 95.75 173 ALA A N 1
ATOM 1275 C CA . ALA A 1 173 ? 19.558 7.494 -11.186 1.00 95.75 173 ALA A CA 1
ATOM 1276 C C . ALA A 1 173 ? 18.283 7.108 -10.409 1.00 95.75 173 ALA A C 1
ATOM 1278 O O . ALA A 1 173 ? 18.055 7.593 -9.303 1.00 95.75 173 ALA A O 1
ATOM 1279 N N . PHE A 1 174 ? 17.456 6.214 -10.960 1.00 96.12 174 PHE A N 1
ATOM 1280 C CA . PHE A 1 174 ? 16.295 5.662 -10.258 1.00 96.12 174 PHE A CA 1
ATOM 1281 C C . PHE A 1 174 ? 16.699 4.855 -9.016 1.00 96.12 174 PHE A C 1
ATOM 1283 O O . PHE A 1 174 ? 16.111 5.049 -7.953 1.00 96.12 174 PHE A O 1
ATOM 1290 N N . VAL A 1 175 ? 17.710 3.989 -9.130 1.00 95.25 175 VAL A N 1
ATOM 1291 C CA . VAL A 1 175 ? 18.223 3.198 -7.998 1.00 95.25 175 VAL A CA 1
ATOM 1292 C C . VAL A 1 175 ? 18.864 4.096 -6.941 1.00 95.25 175 VAL A C 1
ATOM 1294 O O . VAL A 1 175 ? 18.559 3.967 -5.757 1.00 95.25 175 VAL A O 1
ATOM 1297 N N . GLU A 1 176 ? 19.696 5.053 -7.355 1.00 93.69 176 GLU A N 1
ATOM 1298 C CA . GLU A 1 176 ? 20.312 6.047 -6.465 1.00 93.69 176 GLU A CA 1
ATOM 1299 C C . GLU A 1 176 ? 19.261 6.919 -5.758 1.00 93.69 176 GLU A C 1
ATOM 1301 O O . GLU A 1 176 ? 19.429 7.280 -4.594 1.00 93.69 176 GLU A O 1
ATOM 1306 N N . GLY A 1 177 ? 18.137 7.192 -6.426 1.00 91.94 177 GLY A N 1
ATOM 1307 C CA . GLY A 1 177 ? 16.962 7.856 -5.859 1.00 91.94 177 GLY A CA 1
ATOM 1308 C C . GLY A 1 177 ? 16.126 6.993 -4.903 1.00 91.94 177 GLY A C 1
ATOM 1309 O O . GLY A 1 177 ? 15.072 7.442 -4.455 1.00 91.94 177 GLY A O 1
ATOM 1310 N N . GLY A 1 178 ? 16.562 5.767 -4.589 1.00 90.56 178 GLY A N 1
ATOM 1311 C CA . GLY A 1 178 ? 15.886 4.843 -3.672 1.00 90.56 178 GLY A CA 1
ATOM 1312 C C . GLY A 1 178 ? 14.886 3.891 -4.336 1.00 90.56 178 GLY A C 1
ATOM 1313 O O . GLY A 1 178 ? 14.139 3.201 -3.641 1.00 90.56 178 GLY A O 1
ATOM 1314 N N . GLY A 1 179 ? 14.850 3.847 -5.667 1.00 92.25 179 GLY A N 1
ATOM 1315 C CA . GLY A 1 179 ? 14.071 2.880 -6.430 1.00 92.25 179 GLY A CA 1
ATOM 1316 C C . GLY A 1 179 ? 14.636 1.462 -6.336 1.00 92.25 179 GLY A C 1
ATOM 1317 O O . GLY A 1 179 ? 15.848 1.258 -6.292 1.00 92.25 179 GLY A O 1
ATOM 1318 N N . LEU A 1 180 ? 13.762 0.453 -6.335 1.00 93.88 180 LEU A N 1
ATOM 1319 C CA . LEU A 1 180 ? 14.188 -0.949 -6.353 1.00 93.88 180 LEU A CA 1
ATOM 1320 C C . LEU A 1 180 ? 14.281 -1.465 -7.791 1.00 93.88 180 LEU A C 1
ATOM 1322 O O . LEU A 1 180 ? 13.274 -1.503 -8.498 1.00 93.88 180 LEU A O 1
ATOM 1326 N N . LEU A 1 181 ? 15.461 -1.929 -8.200 1.00 94.12 181 LEU A N 1
ATOM 1327 C CA . LEU A 1 181 ? 15.664 -2.627 -9.469 1.00 94.12 181 LEU A CA 1
ATOM 1328 C C . LEU A 1 181 ? 15.730 -4.142 -9.241 1.00 94.12 181 LEU A C 1
ATOM 1330 O O . LEU A 1 181 ? 16.565 -4.621 -8.479 1.00 94.12 181 LEU A O 1
ATOM 1334 N N . LEU A 1 182 ? 14.882 -4.900 -9.937 1.00 91.25 182 LEU A N 1
ATOM 1335 C CA . LEU A 1 182 ? 14.908 -6.362 -9.955 1.00 91.25 182 LEU A CA 1
ATOM 1336 C C . LEU A 1 182 ? 15.204 -6.851 -11.372 1.00 91.25 182 LEU A C 1
ATOM 1338 O O . LEU A 1 182 ? 14.439 -6.581 -12.296 1.00 91.25 182 LEU A O 1
ATOM 1342 N N . ARG A 1 183 ? 16.296 -7.595 -11.554 1.00 89.06 183 ARG A N 1
ATOM 1343 C CA . ARG A 1 183 ? 16.675 -8.157 -12.857 1.00 89.06 183 ARG A CA 1
ATOM 1344 C C . ARG A 1 183 ? 16.521 -9.671 -12.842 1.00 89.06 183 ARG A C 1
ATOM 1346 O O . ARG A 1 183 ? 17.153 -10.349 -12.038 1.00 89.06 183 ARG A O 1
ATOM 1353 N N . PHE A 1 184 ? 15.706 -10.200 -13.748 1.00 83.44 184 PHE A N 1
ATOM 1354 C CA . PHE A 1 184 ? 15.602 -11.637 -13.981 1.00 83.44 184 PHE A CA 1
ATOM 1355 C C . PHE A 1 184 ? 16.549 -12.049 -15.101 1.00 83.44 184 PHE A C 1
ATOM 1357 O O . PHE A 1 184 ? 16.470 -11.533 -16.220 1.00 83.44 184 PHE A O 1
ATOM 1364 N N . ALA A 1 185 ? 17.423 -13.004 -14.791 1.00 77.50 185 ALA A N 1
ATOM 1365 C CA . ALA A 1 185 ? 18.309 -13.596 -15.774 1.00 77.50 185 ALA A CA 1
ATOM 1366 C C . ALA A 1 185 ? 17.529 -14.394 -16.823 1.00 77.50 185 ALA A C 1
ATOM 1368 O O . ALA A 1 185 ? 16.570 -15.100 -16.517 1.00 77.50 185 ALA A O 1
ATOM 1369 N N . GLY A 1 186 ? 17.979 -14.278 -18.066 1.00 73.62 186 GLY A N 1
ATOM 1370 C CA . GLY A 1 186 ? 17.479 -15.017 -19.213 1.00 73.62 186 GLY A CA 1
ATOM 1371 C C . GLY A 1 186 ? 18.540 -15.058 -20.316 1.00 73.62 186 GLY A C 1
ATOM 1372 O O . GLY A 1 186 ? 19.619 -14.477 -20.144 1.00 73.62 186 GLY A O 1
ATOM 1373 N N . PRO A 1 187 ? 18.280 -15.755 -21.434 1.00 70.56 187 PRO A N 1
ATOM 1374 C CA . PRO A 1 187 ? 19.257 -15.938 -22.505 1.00 70.56 187 PRO A CA 1
ATOM 1375 C C . PRO A 1 187 ? 19.829 -14.624 -23.057 1.00 70.56 187 PRO A C 1
ATOM 1377 O O . PRO A 1 187 ? 21.007 -14.575 -23.405 1.00 70.56 187 PRO A O 1
ATOM 1380 N N . ARG A 1 188 ? 19.029 -13.549 -23.114 1.00 67.94 188 ARG A N 1
ATOM 1381 C CA . ARG A 1 188 ? 19.464 -12.233 -23.613 1.00 67.94 188 ARG A CA 1
ATOM 1382 C C . ARG A 1 188 ? 20.329 -11.495 -22.602 1.00 67.94 188 ARG A C 1
ATOM 1384 O O . ARG A 1 188 ? 21.265 -10.813 -23.007 1.00 67.94 188 ARG A O 1
ATOM 1391 N N . LEU A 1 189 ? 20.038 -11.640 -21.306 1.00 68.88 189 LEU A N 1
ATOM 1392 C CA . LEU A 1 189 ? 20.900 -11.099 -20.251 1.00 68.88 189 LEU A CA 1
ATOM 1393 C C . LEU A 1 189 ? 22.244 -11.835 -20.216 1.00 68.88 189 LEU A C 1
ATOM 1395 O O . LEU A 1 189 ? 23.284 -11.195 -20.151 1.00 68.88 189 LEU A O 1
ATOM 1399 N N . ALA A 1 190 ? 22.224 -13.167 -20.308 1.00 66.56 190 ALA A N 1
ATOM 1400 C CA . ALA A 1 190 ? 23.427 -13.999 -20.252 1.00 66.56 190 ALA A CA 1
ATOM 1401 C C . ALA A 1 190 ? 24.391 -13.766 -21.432 1.00 66.56 190 ALA A C 1
ATOM 1403 O O . ALA A 1 190 ? 25.588 -14.008 -21.304 1.00 66.56 190 ALA A O 1
ATOM 1404 N N . ALA A 1 191 ? 23.877 -13.306 -22.575 1.00 60.72 191 ALA A N 1
ATOM 1405 C CA . ALA A 1 191 ? 24.668 -13.004 -23.765 1.00 60.72 191 ALA A CA 1
ATOM 1406 C C . ALA A 1 191 ? 25.270 -11.582 -23.778 1.00 60.72 191 ALA A C 1
ATOM 1408 O O . ALA A 1 191 ? 26.036 -11.265 -24.687 1.00 60.72 191 ALA A O 1
ATOM 1409 N N . GLY A 1 192 ? 24.915 -10.717 -22.821 1.00 61.09 192 GLY A N 1
ATOM 1410 C CA . GLY A 1 192 ? 25.376 -9.327 -22.754 1.00 61.09 192 GLY A CA 1
ATOM 1411 C C . GLY A 1 192 ? 26.371 -9.069 -21.620 1.00 61.09 192 GLY A C 1
ATOM 1412 O O . GLY A 1 192 ? 26.339 -9.735 -20.591 1.00 61.09 192 GLY A O 1
ATOM 1413 N N . SER A 1 193 ? 27.227 -8.055 -21.786 1.00 56.81 193 SER A N 1
ATOM 1414 C CA . SER A 1 193 ? 27.999 -7.448 -20.694 1.00 56.81 193 SER A CA 1
ATOM 1415 C C . SER A 1 193 ? 27.381 -6.091 -20.337 1.00 56.81 193 SER A C 1
ATOM 1417 O O . SER A 1 193 ? 27.386 -5.187 -21.171 1.00 56.81 193 SER A O 1
ATOM 1419 N N . ASP A 1 194 ? 26.836 -5.948 -19.130 1.00 61.94 194 ASP A N 1
ATOM 1420 C CA . ASP A 1 194 ? 26.206 -4.721 -18.609 1.00 61.94 194 ASP A CA 1
ATOM 1421 C C . ASP A 1 194 ? 26.824 -4.418 -17.221 1.00 61.94 194 ASP A C 1
ATOM 1423 O O . ASP A 1 194 ? 27.039 -5.353 -16.447 1.00 61.94 194 ASP A O 1
ATOM 1427 N N . PRO A 1 195 ? 27.162 -3.160 -16.875 1.00 59.84 195 PRO A N 1
ATOM 1428 C CA . PRO A 1 195 ? 27.669 -2.802 -15.542 1.00 59.84 195 PRO A CA 1
ATOM 1429 C C . PRO A 1 195 ? 26.684 -3.086 -14.393 1.00 59.84 195 PRO A C 1
ATOM 1431 O O . PRO A 1 195 ? 27.081 -3.053 -13.232 1.00 59.84 195 PRO A O 1
ATOM 1434 N N . LEU A 1 196 ? 25.414 -3.361 -14.701 1.00 58.81 196 LEU A N 1
ATOM 1435 C CA . LEU A 1 196 ? 24.359 -3.723 -13.749 1.00 58.81 196 LEU A CA 1
ATOM 1436 C C . LEU A 1 196 ? 24.121 -5.244 -13.654 1.00 58.81 196 LEU A C 1
ATOM 1438 O O . LEU A 1 196 ? 23.032 -5.678 -13.261 1.00 58.81 196 LEU A O 1
ATOM 1442 N N . VAL A 1 197 ? 25.095 -6.060 -14.062 1.00 58.75 197 VAL A N 1
ATOM 1443 C CA . VAL A 1 197 ? 25.095 -7.509 -13.806 1.00 58.75 197 VAL A CA 1
ATOM 1444 C C . VAL A 1 197 ? 25.397 -7.744 -12.310 1.00 58.75 197 VAL A C 1
ATOM 1446 O O . VAL A 1 197 ? 26.244 -7.029 -11.775 1.00 58.75 197 VAL A O 1
ATOM 1449 N N . PRO A 1 198 ? 24.697 -8.673 -11.622 1.00 52.97 198 PRO A N 1
ATOM 1450 C CA . PRO A 1 198 ? 24.928 -8.960 -10.201 1.00 52.97 198 PRO A CA 1
ATOM 1451 C C . PRO A 1 198 ? 26.354 -9.406 -9.872 1.00 52.97 198 PRO A C 1
ATOM 1453 O O . PRO A 1 198 ? 26.957 -10.112 -10.714 1.00 52.97 198 PRO A O 1
#

Radius of gyration: 24.03 Å; chains: 1; bounding box: 53×34×75 Å

Foldseek 3Di:
DPDDFFAKAKDWDDDPNKIKMKIFGPFFPTDFKAKKFFAFPVRHGLDIDIWGAPGRRGMTMDIDDDDPVSVVRGQKMATPPRPDPRRIDGPDCQPVAAEEQEAEQDDPPPDDLVPDPCNVVCVVSVVRHNYDFQPPAPHRLSSLVVSVVVPGQEYEYELHAEDPPVSLVVVVVSVVVVGHYHYDDDPRNVPHDYPPDD

Sequence (198 aa):
AVSLPPALALTASEAGGKLTARVLRAARNGRDGGLVRALDQKGLPLAEHDFALAPDATEAEIAFDMPIELRNGVSRIEIAGERSAGAVTLVDERGKRRRVGLVFGGTSDQAQPLLAPTYYLSRALQPFADVQEARGAKGIADQVAQLLDNQVTVLVLADVGAMDDRTATRVQAFVEGGGLLLRFAGPRLAAGSDPLVP

Secondary structure (DSSP, 8-state):
---PPPPEEEEEEEETTEEEEEEEESSTTS--EEEEEEE-TTS-EEEEEEEE--TT--EEEEEE---HHHHHH--EEEETT---GGGEEE--GGGS-EEEEEEESS-TTS--TTT-HHHHHHHHHTTTEEEEE-SS--SHHHHHHHHHHTT-SEEEEES--PPPHHHHHHHHHHHHTTPEEEEE--HHHHT---TT--

pLDDT: mean 83.16, std 13.68, range [42.16, 97.19]